Protein AF-A0A246FKP6-F1 (afdb_monomer_lite)

Secondary structure (DSSP, 8-state):
-----------------PPEEEEEEEEETTEEEEEEEEEEEPPBTTB-SEEEEEEEEEEEEETTEEEEEEEEEEEEEETTEEEEEEEEEEETTEEEEEEEEE-SSSEEEEEEETTEEEEEEE-S----BTGGGGTS--TT-SEEEETTTTEEEEEEE-STTEEEEEETTEEEEEEEETTEEEEEEE--SS--EEEEE-

pLDDT: mean 91.09, std 12.57, range [40.97, 98.88]

Organism: NCBI:txid2006685

InterPro domains:
  IPR045767 Protein of unknown function DUF6134 [PF19630] (24-197)

Radius of gyration: 20.34 Å; chains: 1; bounding box: 37×59×80 Å

Sequence (198 aa):
MKHLLLLLLLPIFSQAQTPETRRYAIEVAGLRVGTMTATRQLPTPANPETISTLTSDVQVDILFYHLVIYYKVTNYMRGGQLRLSTVDARTNQGNFSSRTEWKNDHYDIVANQYKYKYKATETKPIRYTVTDMFFGEPTGQNRAFAEYFGDFFVVKPGKPNRYQAIRDGREDEYQYQNGQLVTLIKKNPLKNFIIRLL

Foldseek 3Di:
DDDDDDDPPDPPPPDPDDWDKFKWFKDWPRDGFWIKMWTWDDADPVGQWIKIKIWIFGFDDDPPDTWTWTKMWIFTHHPLFTAKIKIWIQIPQGIWIWIWHDPPQWIFTWGGDDVDTDTDIGRDTQRAAPSVLQVFPCVPPQWHQDRNRSGIFGWDDDPVQWIWTDDPRWIKIFHDDPGHTAWIWTDDPVTIIIIGTD

Structure (mmCIF, N/CA/C/O backbone):
data_AF-A0A246FKP6-F1
#
_entry.id   AF-A0A246FKP6-F1
#
loop_
_atom_site.group_PDB
_atom_site.id
_atom_site.type_symbol
_atom_site.label_atom_id
_atom_site.label_alt_id
_atom_site.label_comp_id
_atom_site.label_asym_id
_atom_site.label_entity_id
_atom_site.label_seq_id
_atom_site.pdbx_PDB_ins_code
_atom_site.Cartn_x
_atom_site.Cartn_y
_atom_site.Cartn_z
_atom_site.occupancy
_atom_site.B_iso_or_equiv
_atom_site.auth_seq_id
_atom_site.auth_comp_id
_atom_site.auth_asym_id
_atom_site.auth_atom_id
_atom_site.pdbx_PDB_model_num
ATOM 1 N N . MET A 1 1 ? 8.463 42.357 -50.101 1.00 40.97 1 MET A N 1
ATOM 2 C CA . MET A 1 1 ? 7.683 41.985 -48.900 1.00 40.97 1 MET A CA 1
ATOM 3 C C . MET A 1 1 ? 8.368 40.797 -48.234 1.00 40.97 1 MET A C 1
ATOM 5 O O . MET A 1 1 ? 8.259 39.689 -48.735 1.00 40.97 1 MET A O 1
ATOM 9 N N . LYS A 1 2 ? 9.172 41.034 -47.191 1.00 41.59 2 LYS A N 1
ATOM 10 C CA . LYS A 1 2 ? 9.798 39.976 -46.381 1.00 41.59 2 LYS A CA 1
ATOM 11 C C . LYS A 1 2 ? 9.030 39.913 -45.062 1.00 41.59 2 LYS A C 1
ATOM 13 O O . LYS A 1 2 ? 9.139 40.833 -44.260 1.00 41.59 2 LYS A O 1
ATOM 18 N N . HIS A 1 3 ? 8.221 38.875 -44.875 1.00 47.00 3 HIS A N 1
ATOM 19 C CA . HIS A 1 3 ? 7.563 38.616 -43.598 1.00 47.00 3 HIS A CA 1
ATOM 20 C C . HIS A 1 3 ? 8.588 37.981 -42.652 1.00 47.00 3 HIS A C 1
ATOM 22 O O . HIS A 1 3 ? 9.014 36.847 -42.855 1.00 47.00 3 HIS A O 1
ATOM 28 N N . LEU A 1 4 ? 9.030 38.751 -41.657 1.00 55.56 4 LEU A N 1
ATOM 29 C CA . LEU A 1 4 ? 9.849 38.275 -40.548 1.00 55.56 4 LEU A CA 1
ATOM 30 C C . LEU A 1 4 ? 8.920 37.560 -39.557 1.00 55.56 4 LEU A C 1
ATOM 32 O O . LEU A 1 4 ? 8.154 38.207 -38.846 1.00 55.56 4 LEU A O 1
ATOM 36 N N . LEU A 1 5 ? 8.944 36.227 -39.556 1.00 54.75 5 LEU A N 1
ATOM 37 C CA . LEU A 1 5 ? 8.188 35.407 -38.612 1.00 54.75 5 LEU A CA 1
ATOM 38 C C . LEU A 1 5 ? 8.957 35.356 -37.282 1.00 54.75 5 LEU A C 1
ATOM 40 O O . LEU A 1 5 ? 9.957 34.650 -37.157 1.00 54.75 5 LEU A O 1
ATOM 44 N N . LEU A 1 6 ? 8.520 36.144 -36.301 1.00 54.03 6 LEU A N 1
ATOM 45 C CA . LEU A 1 6 ? 9.076 36.147 -34.950 1.00 54.03 6 LEU A CA 1
ATOM 46 C C . LEU A 1 6 ? 8.508 34.943 -34.174 1.00 54.03 6 LEU A C 1
ATOM 48 O O . LEU A 1 6 ? 7.371 34.982 -33.706 1.00 54.03 6 LEU A O 1
ATOM 52 N N . LEU A 1 7 ? 9.281 33.859 -34.055 1.00 58.28 7 LEU A N 1
ATOM 53 C CA . LEU A 1 7 ? 8.956 32.744 -33.159 1.00 58.28 7 LEU A CA 1
ATOM 54 C C . LEU A 1 7 ? 9.178 33.180 -31.702 1.00 58.28 7 LEU A C 1
ATOM 56 O O . LEU A 1 7 ? 10.306 33.229 -31.214 1.00 58.28 7 LEU A O 1
ATOM 60 N N . LEU A 1 8 ? 8.086 33.489 -31.005 1.00 54.78 8 LEU A N 1
ATOM 61 C CA . LEU A 1 8 ? 8.058 33.642 -29.552 1.00 54.78 8 LEU A CA 1
ATOM 62 C C . LEU A 1 8 ? 8.267 32.269 -28.892 1.00 54.78 8 LEU A C 1
ATOM 64 O O . LEU A 1 8 ? 7.344 31.462 -28.797 1.00 54.78 8 LEU A O 1
ATOM 68 N N . LEU A 1 9 ? 9.492 32.008 -28.430 1.00 53.34 9 LEU A N 1
ATOM 69 C CA . LEU A 1 9 ? 9.794 30.925 -27.492 1.00 53.34 9 LEU A CA 1
ATOM 70 C C . LEU A 1 9 ? 9.173 31.264 -26.130 1.00 53.34 9 LEU A C 1
ATOM 72 O O . LEU A 1 9 ? 9.777 31.958 -25.314 1.00 53.34 9 LEU A O 1
ATOM 76 N N . LEU A 1 10 ? 7.953 30.785 -25.887 1.00 54.34 10 LEU A N 1
ATOM 77 C CA . LEU A 1 10 ? 7.371 30.781 -24.547 1.00 54.34 10 LEU A CA 1
ATOM 78 C C . LEU A 1 10 ? 8.142 29.770 -23.681 1.00 54.34 10 LEU A C 1
ATOM 80 O O . LEU A 1 10 ? 8.216 28.595 -24.053 1.00 54.34 10 LEU A O 1
ATOM 84 N N . PRO A 1 11 ? 8.714 30.178 -22.535 1.00 57.56 11 PRO A N 1
ATOM 85 C CA . PRO A 1 11 ? 9.315 29.235 -21.608 1.00 57.56 11 PRO A CA 1
ATOM 86 C C . PRO A 1 11 ? 8.214 28.330 -21.050 1.00 57.56 11 PRO A C 1
ATOM 88 O O . PRO A 1 11 ? 7.313 28.778 -20.340 1.00 57.56 11 PRO A O 1
ATOM 91 N N . ILE A 1 12 ? 8.282 27.040 -21.383 1.00 62.00 12 ILE A N 1
ATOM 92 C CA . ILE A 1 12 ? 7.464 26.008 -20.750 1.00 62.00 12 ILE A CA 1
ATOM 93 C C . ILE A 1 12 ? 7.990 25.867 -19.322 1.00 62.00 12 ILE A C 1
ATOM 95 O O . ILE A 1 12 ? 8.938 25.127 -19.058 1.00 62.00 12 ILE A O 1
ATOM 99 N N . PHE A 1 13 ? 7.402 26.619 -18.394 1.00 52.47 13 PHE A N 1
ATOM 100 C CA . PHE A 1 13 ? 7.612 26.401 -16.972 1.00 52.47 13 PHE A CA 1
ATOM 101 C C . PHE A 1 13 ? 7.089 25.003 -16.636 1.00 52.47 13 PHE A C 1
ATOM 103 O O . PHE A 1 13 ? 5.884 24.785 -16.528 1.00 52.47 13 PHE A O 1
ATOM 110 N N . SER A 1 14 ? 8.001 24.039 -16.495 1.00 56.28 14 SER A N 1
ATOM 111 C CA . SER A 1 14 ? 7.678 22.751 -15.888 1.00 56.28 14 SER A CA 1
ATOM 112 C C . SER A 1 14 ? 7.283 23.016 -14.439 1.00 56.28 14 SER A C 1
ATOM 114 O O . SER A 1 14 ? 8.143 23.244 -13.590 1.00 56.28 14 SER A O 1
ATOM 116 N N . GLN A 1 15 ? 5.979 23.038 -14.157 1.00 59.53 15 GLN A N 1
ATOM 117 C CA . GLN A 1 15 ? 5.492 23.025 -12.784 1.00 59.53 15 GLN A CA 1
ATOM 118 C C . GLN A 1 15 ? 6.029 21.759 -12.120 1.00 59.53 15 GLN A C 1
ATOM 120 O O . GLN A 1 15 ? 5.766 20.646 -12.577 1.00 59.53 15 GLN A O 1
ATOM 125 N N . ALA A 1 16 ? 6.821 21.931 -11.062 1.00 63.34 16 ALA A N 1
ATOM 126 C CA . ALA A 1 16 ? 7.267 20.818 -10.244 1.00 63.34 16 ALA A CA 1
ATOM 127 C C . ALA A 1 16 ? 6.023 20.123 -9.680 1.00 63.34 16 ALA A C 1
ATOM 129 O O . ALA A 1 16 ? 5.294 20.695 -8.866 1.00 63.34 16 ALA A O 1
ATOM 130 N N . GLN A 1 17 ? 5.749 18.908 -10.152 1.00 72.88 17 GLN A N 1
ATOM 131 C CA . GLN A 1 17 ? 4.593 18.156 -9.700 1.00 72.88 17 GLN A CA 1
ATOM 132 C C . GLN A 1 17 ? 4.785 17.796 -8.226 1.00 72.88 17 GLN A C 1
ATOM 134 O O . GLN A 1 17 ? 5.664 17.003 -7.884 1.00 72.88 17 GLN A O 1
ATOM 139 N N . THR A 1 18 ? 3.967 18.394 -7.359 1.00 83.44 18 THR A N 1
ATOM 140 C CA . THR A 1 18 ? 3.960 18.082 -5.928 1.00 83.44 18 THR A CA 1
ATOM 141 C C . THR A 1 18 ? 3.489 16.635 -5.722 1.00 83.44 18 THR A C 1
ATOM 143 O O . THR A 1 18 ? 2.512 16.233 -6.361 1.00 83.44 18 THR A O 1
ATOM 146 N N . PRO A 1 19 ? 4.147 15.848 -4.849 1.00 92.25 19 PRO A N 1
ATOM 147 C CA . PRO A 1 19 ? 3.700 14.495 -4.545 1.00 92.25 19 PRO A CA 1
ATOM 148 C C . PRO A 1 19 ? 2.266 14.491 -4.005 1.00 92.25 19 PRO A C 1
ATOM 150 O O . PRO A 1 19 ? 1.927 15.266 -3.107 1.00 92.25 19 PRO A O 1
ATOM 153 N N . GLU A 1 20 ? 1.432 13.571 -4.490 1.00 96.06 20 GLU A N 1
ATOM 154 C CA . GLU A 1 20 ? 0.134 13.311 -3.870 1.00 96.06 20 GLU A CA 1
ATOM 155 C C . GLU A 1 20 ? 0.378 12.746 -2.469 1.00 96.06 20 GLU A C 1
ATOM 157 O O . GLU A 1 20 ? 1.121 11.779 -2.315 1.00 96.06 20 GLU A O 1
ATOM 162 N N . THR A 1 21 ? -0.229 13.341 -1.443 1.00 97.62 21 THR A N 1
ATOM 163 C CA . THR A 1 21 ? -0.059 12.918 -0.049 1.00 97.62 21 THR A CA 1
ATOM 164 C C . THR A 1 21 ? -1.418 12.687 0.594 1.00 97.62 21 THR A C 1
ATOM 166 O O . THR A 1 21 ? -2.288 13.551 0.535 1.00 97.62 21 THR A O 1
ATOM 169 N N . ARG A 1 22 ? -1.589 11.537 1.248 1.00 97.75 22 ARG A N 1
ATOM 170 C CA . ARG A 1 22 ? -2.780 11.181 2.026 1.00 97.75 22 ARG A CA 1
ATOM 171 C C . ARG A 1 22 ? -2.357 10.815 3.441 1.00 97.75 22 ARG A C 1
ATOM 173 O O . ARG A 1 22 ? -1.415 10.044 3.627 1.00 97.75 22 ARG A O 1
ATOM 180 N N . ARG A 1 23 ? -3.024 11.389 4.439 1.00 98.19 23 ARG A N 1
ATOM 181 C CA . ARG A 1 23 ? -2.712 11.179 5.857 1.00 98.19 23 ARG A CA 1
ATOM 182 C C . ARG A 1 23 ? -3.884 10.513 6.550 1.00 98.19 23 ARG A C 1
ATOM 184 O O . ARG A 1 23 ? -5.032 10.819 6.258 1.00 98.19 23 ARG A O 1
ATOM 191 N N . TYR A 1 24 ? -3.568 9.619 7.471 1.00 98.19 24 TYR A N 1
ATOM 192 C CA . TYR A 1 24 ? -4.540 8.802 8.169 1.00 98.19 24 TYR A CA 1
ATOM 193 C C . TYR A 1 24 ? -4.212 8.739 9.662 1.00 98.19 24 TYR A C 1
ATOM 195 O O . TYR A 1 24 ? -3.042 8.668 10.050 1.00 98.19 24 TYR A O 1
ATOM 203 N N . ALA A 1 25 ? -5.241 8.726 10.502 1.00 97.56 25 ALA A N 1
ATOM 204 C CA . ALA A 1 25 ? -5.153 8.281 11.881 1.00 97.56 25 ALA A CA 1
ATOM 205 C C . ALA A 1 25 ? -5.140 6.753 11.909 1.00 97.56 25 ALA A C 1
ATOM 207 O O . ALA A 1 25 ? -5.849 6.113 11.136 1.00 97.56 25 ALA A O 1
ATOM 208 N N . ILE A 1 26 ? -4.364 6.177 12.821 1.00 95.50 26 ILE A N 1
ATOM 209 C CA . ILE A 1 26 ? -4.468 4.762 13.179 1.00 95.50 26 ILE A CA 1
ATOM 210 C C . ILE A 1 26 ? -5.175 4.708 14.528 1.00 95.50 26 ILE A C 1
ATOM 212 O O . ILE A 1 26 ? -4.728 5.353 15.475 1.00 95.50 26 ILE A O 1
ATOM 216 N N . GLU A 1 27 ? -6.263 3.956 14.614 1.00 94.25 27 GLU A N 1
ATOM 217 C CA . GLU A 1 27 ? -7.119 3.839 15.787 1.00 94.25 27 GLU A CA 1
ATOM 218 C C . GLU A 1 27 ? -7.230 2.380 16.240 1.00 94.25 27 GLU A C 1
ATOM 220 O O . GLU A 1 27 ? -7.370 1.463 15.425 1.00 94.25 27 GLU A O 1
ATOM 225 N N . VAL A 1 28 ? -7.225 2.167 17.554 1.00 90.12 28 VAL A N 1
ATOM 226 C CA . VAL A 1 28 ? -7.515 0.878 18.194 1.00 90.12 28 VAL A CA 1
ATOM 227 C C . VAL A 1 28 ? -8.535 1.129 19.291 1.00 90.12 28 VAL A C 1
ATOM 229 O O . VAL A 1 28 ? -8.354 2.010 20.125 1.00 90.12 28 VAL A O 1
ATOM 232 N N . ALA A 1 29 ? -9.636 0.372 19.276 1.00 87.44 29 ALA A N 1
ATOM 233 C CA . ALA A 1 29 ? -10.742 0.544 20.226 1.00 87.44 29 ALA A CA 1
ATOM 234 C C . ALA A 1 29 ? -11.274 1.997 20.319 1.00 87.44 29 ALA A C 1
ATOM 236 O O . ALA A 1 29 ? -11.716 2.430 21.377 1.00 87.44 29 ALA A O 1
ATOM 237 N N . GLY A 1 30 ? -11.232 2.743 19.208 1.00 87.88 30 GLY A N 1
ATOM 238 C CA . GLY A 1 30 ? -11.692 4.136 19.125 1.00 87.88 30 GLY A CA 1
ATOM 239 C C . GLY A 1 30 ? -10.677 5.185 19.589 1.00 87.88 30 GLY A C 1
ATOM 240 O O . GLY A 1 30 ? -10.945 6.375 19.462 1.00 87.88 30 GLY A O 1
ATOM 241 N N . LEU A 1 31 ? -9.510 4.774 20.089 1.00 89.88 31 LEU A N 1
ATOM 242 C CA . LEU A 1 31 ? -8.433 5.682 20.475 1.00 89.88 31 LEU A CA 1
ATOM 243 C C . LEU A 1 31 ? -7.416 5.791 19.345 1.00 89.88 31 LEU A C 1
ATOM 245 O O . LEU A 1 31 ? -6.989 4.773 18.802 1.00 89.88 31 LEU A O 1
ATOM 249 N N . ARG A 1 32 ? -6.990 7.012 19.014 1.00 92.75 32 ARG A N 1
ATOM 250 C CA . ARG A 1 32 ? -5.889 7.231 18.072 1.00 92.75 32 ARG A CA 1
ATOM 251 C C . ARG A 1 32 ? -4.571 6.804 18.715 1.00 92.75 32 ARG A C 1
ATOM 253 O O . ARG A 1 32 ? -4.180 7.338 19.745 1.00 92.75 32 ARG A O 1
ATOM 260 N N . VAL A 1 33 ? -3.882 5.876 18.065 1.00 92.38 33 VAL A N 1
ATOM 261 C CA . VAL A 1 33 ? -2.620 5.275 18.520 1.00 92.38 33 VAL A CA 1
ATOM 262 C C . VAL A 1 33 ? -1.422 5.670 17.658 1.00 92.38 33 VAL A C 1
ATOM 264 O O . VAL A 1 33 ? -0.282 5.387 18.006 1.00 92.38 33 VAL A O 1
ATOM 267 N N . GLY A 1 34 ? -1.667 6.305 16.512 1.00 94.06 34 GLY A N 1
ATOM 268 C CA . GLY A 1 34 ? -0.606 6.686 15.593 1.00 94.06 34 GLY A CA 1
ATOM 269 C C . GLY A 1 34 ? -1.118 7.348 14.326 1.00 94.06 34 GLY A C 1
ATOM 270 O O . GLY A 1 34 ? -2.271 7.793 14.241 1.00 94.06 34 GLY A O 1
ATOM 271 N N . THR A 1 35 ? -0.241 7.412 13.330 1.00 96.38 35 THR A N 1
ATOM 272 C CA . THR A 1 35 ? -0.561 7.934 12.001 1.00 96.38 35 THR A CA 1
ATOM 273 C C . THR A 1 35 ? 0.030 7.081 10.900 1.00 96.38 35 THR A C 1
ATOM 275 O O . THR A 1 35 ? 1.021 6.381 11.092 1.00 96.38 35 THR A O 1
ATOM 278 N N . MET A 1 36 ? -0.579 7.179 9.727 1.00 97.69 36 MET A N 1
ATOM 279 C CA . MET A 1 36 ? -0.061 6.623 8.490 1.00 97.69 36 MET A CA 1
ATOM 280 C C . MET A 1 36 ? -0.078 7.711 7.419 1.00 97.69 36 MET A C 1
ATOM 282 O O . MET A 1 36 ? -1.043 8.460 7.294 1.00 97.69 36 MET A O 1
ATOM 286 N N . THR A 1 37 ? 0.997 7.815 6.649 1.00 98.31 37 THR A N 1
ATOM 287 C CA . THR A 1 37 ? 1.119 8.724 5.511 1.00 98.31 37 THR A CA 1
ATOM 288 C C . THR A 1 37 ? 1.425 7.911 4.266 1.00 98.31 37 THR A C 1
ATOM 290 O O . THR A 1 37 ? 2.413 7.178 4.229 1.00 98.31 37 THR A O 1
ATOM 293 N N . ALA A 1 38 ? 0.582 8.061 3.251 1.00 98.38 38 ALA A N 1
ATOM 294 C CA . ALA A 1 38 ? 0.822 7.552 1.914 1.00 98.38 38 ALA A CA 1
ATOM 295 C C . ALA A 1 38 ? 1.262 8.716 1.019 1.00 98.38 38 ALA A C 1
ATOM 297 O O . ALA A 1 38 ? 0.572 9.736 0.962 1.00 98.38 38 ALA A O 1
ATOM 298 N N . THR A 1 39 ? 2.386 8.582 0.318 1.00 98.38 39 THR A N 1
ATOM 299 C CA . THR A 1 39 ? 2.800 9.538 -0.719 1.00 98.38 39 THR A CA 1
ATOM 300 C C . THR A 1 39 ? 2.959 8.854 -2.067 1.00 98.38 39 THR A C 1
ATOM 302 O O . THR A 1 39 ? 3.371 7.697 -2.123 1.00 98.38 39 THR A O 1
ATOM 305 N N . ARG A 1 40 ? 2.638 9.560 -3.152 1.00 97.94 40 ARG A N 1
ATOM 306 C CA . ARG A 1 40 ? 2.843 9.099 -4.523 1.00 97.94 40 ARG A CA 1
ATOM 307 C C . ARG A 1 40 ? 3.392 10.230 -5.375 1.00 97.94 40 ARG A C 1
ATOM 309 O O . ARG A 1 40 ? 2.733 11.244 -5.590 1.00 97.94 40 ARG A O 1
ATOM 316 N N . GLN A 1 41 ? 4.596 10.026 -5.883 1.00 97.00 41 GLN A N 1
ATOM 317 C CA . GLN A 1 41 ? 5.221 10.878 -6.879 1.00 97.00 41 GLN A CA 1
ATOM 318 C C . GLN A 1 41 ? 5.049 10.226 -8.248 1.00 97.00 41 GLN A C 1
ATOM 320 O O . GLN A 1 41 ? 5.480 9.090 -8.437 1.00 97.00 41 GLN A O 1
ATOM 325 N N . LEU A 1 42 ? 4.420 10.928 -9.191 1.00 95.31 42 LEU A N 1
ATOM 326 C CA . LEU A 1 42 ? 4.307 10.448 -10.571 1.00 95.31 42 LEU A CA 1
ATOM 327 C C . LEU A 1 42 ? 5.617 10.677 -11.348 1.00 95.31 42 LEU A C 1
ATOM 329 O O . LEU A 1 42 ? 6.444 11.491 -10.918 1.00 95.31 42 LEU A O 1
ATOM 333 N N . PRO A 1 43 ? 5.801 9.987 -12.491 1.00 93.44 43 PRO A N 1
ATOM 334 C CA . PRO A 1 43 ? 6.990 10.128 -13.312 1.00 93.44 43 PRO A CA 1
ATOM 335 C C . PRO A 1 43 ? 7.181 11.568 -13.787 1.00 93.44 43 PRO A C 1
ATOM 337 O O . PRO A 1 43 ? 6.228 12.278 -14.102 1.00 93.44 43 PRO A O 1
ATOM 340 N N . THR A 1 44 ? 8.437 11.974 -13.891 1.00 91.00 44 THR A N 1
ATOM 341 C CA . THR A 1 44 ? 8.873 13.267 -14.424 1.00 91.00 44 THR A CA 1
ATOM 342 C C . THR A 1 44 ? 9.891 13.035 -15.543 1.00 91.00 44 THR A C 1
ATOM 344 O O . THR A 1 44 ? 10.451 11.940 -15.637 1.00 91.00 44 THR A O 1
ATOM 347 N N . PRO A 1 45 ? 10.219 14.046 -16.368 1.00 88.81 45 PRO A N 1
ATOM 348 C CA . PRO A 1 45 ? 11.304 13.915 -17.342 1.00 88.81 45 PRO A CA 1
ATOM 349 C C . PRO A 1 45 ? 12.653 13.514 -16.716 1.00 88.81 45 PRO A C 1
ATOM 351 O O . PRO A 1 45 ? 13.449 12.844 -17.365 1.00 88.81 45 PRO A O 1
ATOM 354 N N . ALA A 1 46 ? 12.897 13.886 -15.452 1.00 88.31 46 ALA A N 1
ATOM 355 C CA . ALA A 1 46 ? 14.117 13.548 -14.716 1.00 88.31 46 ALA A CA 1
ATOM 356 C C . ALA A 1 46 ? 14.069 12.165 -14.035 1.00 88.31 46 ALA A C 1
ATOM 358 O O . ALA A 1 46 ? 15.116 11.590 -13.74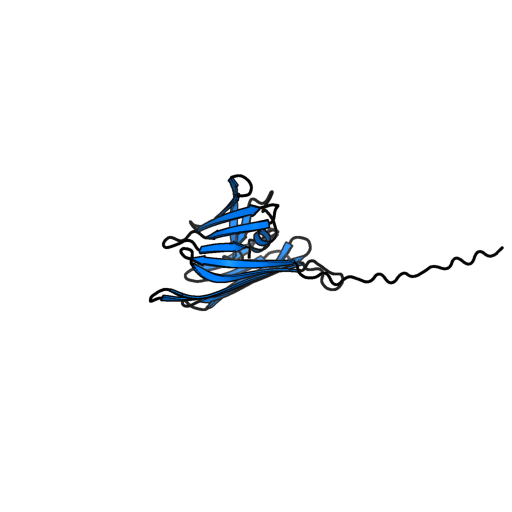8 1.00 88.31 46 ALA A O 1
ATOM 359 N N . ASN A 1 47 ? 12.876 11.629 -13.764 1.00 90.25 47 ASN A N 1
ATOM 360 C CA . ASN A 1 47 ? 12.695 10.323 -13.136 1.00 90.25 47 ASN A CA 1
ATOM 361 C C . ASN A 1 47 ? 11.490 9.588 -13.754 1.00 90.25 47 ASN A C 1
ATOM 363 O O . ASN A 1 47 ? 10.352 9.972 -13.481 1.00 90.25 47 ASN A O 1
ATOM 367 N N . PRO A 1 48 ? 11.707 8.516 -14.540 1.00 94.06 48 PRO A N 1
ATOM 368 C CA . PRO A 1 48 ? 10.636 7.805 -15.236 1.00 94.06 48 PRO A CA 1
ATOM 369 C C . PRO A 1 48 ? 9.812 6.870 -14.332 1.00 94.06 48 PRO A C 1
ATOM 371 O O . PRO A 1 48 ? 8.952 6.144 -14.838 1.00 94.06 48 PRO A O 1
ATOM 374 N N . GLU A 1 49 ? 10.086 6.825 -13.028 1.00 96.38 49 GLU A N 1
ATOM 375 C CA . GLU A 1 49 ? 9.401 5.952 -12.078 1.00 96.38 49 GLU A CA 1
ATOM 376 C C . GLU A 1 49 ? 8.300 6.691 -11.311 1.00 96.38 49 GLU A C 1
ATOM 378 O O . GLU A 1 49 ? 8.471 7.829 -10.876 1.00 96.38 49 GLU A O 1
ATOM 383 N N . THR A 1 50 ? 7.176 6.008 -11.088 1.00 97.62 50 THR A N 1
ATOM 384 C CA . THR A 1 50 ? 6.239 6.374 -10.028 1.00 97.62 50 THR A CA 1
ATOM 385 C C . THR A 1 50 ? 6.794 5.829 -8.720 1.00 97.62 50 THR A C 1
ATOM 387 O O . THR A 1 50 ? 6.953 4.613 -8.580 1.00 97.62 50 THR A O 1
ATOM 390 N N . ILE A 1 51 ? 7.049 6.704 -7.752 1.00 98.12 51 ILE A N 1
ATOM 391 C CA . ILE A 1 51 ? 7.512 6.313 -6.419 1.00 98.12 51 ILE A CA 1
ATOM 392 C C . ILE A 1 51 ? 6.351 6.467 -5.451 1.00 98.12 51 ILE A C 1
ATOM 394 O O . ILE A 1 51 ? 5.832 7.570 -5.286 1.00 98.12 51 ILE A O 1
ATOM 398 N N . SER A 1 52 ? 5.958 5.377 -4.797 1.00 98.38 52 SER A N 1
ATOM 399 C CA . SER A 1 52 ? 4.937 5.421 -3.750 1.00 98.38 52 SER A CA 1
ATOM 400 C C . SER A 1 52 ? 5.511 4.961 -2.422 1.00 98.38 52 SER A C 1
ATOM 402 O O . SER A 1 52 ? 6.251 3.979 -2.371 1.00 98.38 52 SER A O 1
ATOM 404 N N . THR A 1 53 ? 5.171 5.657 -1.341 1.00 98.44 53 THR A N 1
ATOM 405 C CA . THR A 1 53 ? 5.549 5.249 0.012 1.00 98.44 53 THR A CA 1
ATOM 406 C C . THR A 1 53 ? 4.337 5.149 0.906 1.00 98.44 53 THR A C 1
ATOM 408 O O . THR A 1 53 ? 3.404 5.939 0.788 1.00 98.44 53 THR A O 1
ATOM 411 N N . LEU A 1 54 ? 4.383 4.191 1.824 1.00 98.19 54 LEU A N 1
ATOM 412 C CA . LEU A 1 54 ? 3.428 4.068 2.912 1.00 98.19 54 LEU A CA 1
ATOM 413 C C . LEU A 1 54 ? 4.212 4.000 4.214 1.00 98.19 54 LEU A C 1
ATOM 415 O O . LEU A 1 54 ? 4.899 3.014 4.459 1.00 98.19 54 LEU A O 1
ATOM 419 N N . THR A 1 55 ? 4.142 5.048 5.027 1.00 97.88 55 THR A N 1
ATOM 420 C CA . THR A 1 55 ? 4.866 5.133 6.301 1.00 97.88 55 THR A CA 1
ATOM 421 C C . THR A 1 55 ? 3.876 5.230 7.446 1.00 97.88 55 THR A C 1
ATOM 423 O O . THR A 1 55 ? 2.999 6.085 7.425 1.00 97.88 55 THR A O 1
ATOM 426 N N . SER A 1 56 ? 4.011 4.364 8.441 1.00 94.00 56 SER A N 1
ATOM 427 C CA . SER A 1 56 ? 3.212 4.360 9.662 1.00 94.00 56 SER A CA 1
ATOM 428 C C . SER A 1 56 ? 4.106 4.514 10.871 1.00 94.00 56 SER A C 1
ATOM 430 O O . SER A 1 56 ? 5.172 3.901 10.938 1.00 94.00 56 SER A O 1
ATOM 432 N N . ASP A 1 57 ? 3.617 5.296 11.817 1.00 90.44 57 ASP A N 1
ATOM 433 C CA . ASP A 1 57 ? 4.243 5.522 13.105 1.00 90.44 57 ASP A CA 1
ATOM 434 C C . ASP A 1 57 ? 3.169 5.360 14.182 1.00 90.44 57 ASP A C 1
ATOM 436 O O . ASP A 1 57 ? 2.192 6.120 14.237 1.00 90.44 57 ASP A O 1
ATOM 440 N N . VAL A 1 58 ? 3.299 4.288 14.958 1.00 87.56 58 VAL A N 1
ATOM 441 C CA . VAL A 1 58 ? 2.472 3.978 16.121 1.00 87.56 58 VAL A CA 1
ATOM 442 C C . VAL A 1 58 ? 3.409 3.902 17.309 1.00 87.56 58 VAL A C 1
ATOM 444 O O . VAL A 1 58 ? 4.276 3.029 17.351 1.00 87.56 58 VAL A O 1
ATOM 447 N N . GLN A 1 59 ? 3.194 4.788 18.270 1.00 84.00 59 GLN A N 1
ATOM 448 C CA . GLN A 1 59 ? 3.870 4.781 19.556 1.00 84.00 59 GLN A CA 1
ATOM 449 C C . GLN A 1 59 ? 2.858 5.233 20.605 1.00 84.00 59 GLN A C 1
ATOM 451 O O . GLN A 1 59 ? 2.530 6.415 20.698 1.00 84.00 59 GLN A O 1
ATOM 456 N N . VAL A 1 60 ? 2.313 4.280 21.358 1.00 79.94 60 VAL A N 1
ATOM 457 C CA . VAL A 1 60 ? 1.286 4.565 22.365 1.00 79.94 60 VAL A CA 1
ATOM 458 C C . VAL A 1 60 ? 1.399 3.625 23.558 1.00 79.94 60 VAL A C 1
ATOM 460 O O . VAL A 1 60 ? 1.767 2.457 23.416 1.00 79.94 60 VAL A O 1
ATOM 463 N N . ASP A 1 61 ? 1.012 4.133 24.722 1.00 75.81 61 ASP A N 1
ATOM 464 C CA . ASP A 1 61 ? 0.765 3.349 25.926 1.00 75.81 61 ASP A CA 1
ATOM 465 C C . ASP A 1 61 ? -0.739 3.093 26.073 1.00 75.81 61 ASP A C 1
ATOM 467 O O . ASP A 1 61 ? -1.541 4.024 26.153 1.00 75.81 61 ASP A O 1
ATOM 471 N N . ILE A 1 62 ? -1.140 1.820 26.091 1.00 69.75 62 ILE A N 1
ATOM 472 C CA . ILE A 1 62 ? -2.529 1.389 26.285 1.00 69.75 62 ILE A CA 1
ATOM 473 C C . ILE A 1 62 ? -2.592 0.558 27.567 1.00 69.75 62 ILE A C 1
ATOM 475 O O . ILE A 1 62 ? -2.213 -0.616 27.583 1.00 69.75 62 ILE A O 1
ATOM 479 N N . LEU A 1 63 ? -3.096 1.165 28.646 1.00 72.75 63 LEU A N 1
ATOM 480 C CA . LEU A 1 63 ? -3.079 0.601 30.002 1.00 72.75 63 LEU A CA 1
ATOM 481 C C . LEU A 1 63 ? -1.670 0.121 30.412 1.00 72.75 63 LEU A C 1
ATOM 483 O O . LEU A 1 63 ? -0.816 0.942 30.720 1.00 72.75 63 LEU A O 1
ATOM 487 N N . PHE A 1 64 ? -1.437 -1.197 30.409 1.00 70.94 64 PHE A N 1
ATOM 488 C CA . PHE A 1 64 ? -0.185 -1.855 30.811 1.00 70.94 64 PHE A CA 1
ATOM 489 C C . PHE A 1 64 ? 0.676 -2.312 29.619 1.00 70.94 64 PHE A C 1
ATOM 491 O O . PHE A 1 64 ? 1.663 -3.021 29.810 1.00 70.94 64 PHE A O 1
ATOM 498 N N . TYR A 1 65 ? 0.298 -1.952 28.389 1.00 66.69 65 TYR A N 1
ATOM 499 C CA . TYR A 1 65 ? 0.988 -2.364 27.169 1.00 66.69 65 TYR A CA 1
ATOM 500 C C . TYR A 1 65 ? 1.522 -1.158 26.402 1.00 66.69 65 TYR A C 1
ATOM 502 O O . TYR A 1 65 ? 0.759 -0.296 25.971 1.00 66.69 65 TYR A O 1
ATOM 510 N N . HIS A 1 66 ? 2.829 -1.156 26.162 1.00 78.31 66 HIS A N 1
ATOM 511 C CA . HIS A 1 66 ? 3.467 -0.258 25.209 1.00 78.31 66 HIS A CA 1
ATOM 512 C C . HIS A 1 66 ? 3.356 -0.862 23.805 1.00 78.31 66 HIS A C 1
ATOM 514 O O . HIS A 1 66 ? 3.651 -2.048 23.626 1.00 78.31 66 HIS A O 1
ATOM 520 N N . LEU A 1 67 ? 2.951 -0.080 22.806 1.00 79.25 67 LEU A N 1
ATOM 521 C CA . LEU A 1 67 ? 2.873 -0.501 21.407 1.00 79.25 67 LEU A CA 1
ATOM 522 C C . LEU A 1 67 ? 3.744 0.410 20.543 1.00 79.25 67 LEU A C 1
ATOM 524 O O . LEU A 1 67 ? 3.384 1.564 20.321 1.00 79.25 67 LEU A O 1
ATOM 528 N N . VAL A 1 68 ? 4.840 -0.139 20.008 1.00 79.44 68 VAL A N 1
ATOM 529 C CA . VAL A 1 68 ? 5.642 0.503 18.957 1.00 79.44 68 VAL A CA 1
ATOM 530 C C . VAL A 1 68 ? 5.527 -0.303 17.679 1.00 79.44 68 VAL A C 1
ATOM 532 O O . VAL A 1 68 ? 5.839 -1.499 17.657 1.00 79.44 68 VAL A O 1
ATOM 535 N N . ILE A 1 69 ? 5.075 0.357 16.618 1.00 87.38 69 ILE A N 1
ATOM 536 C CA . ILE A 1 69 ? 5.087 -0.166 15.256 1.00 87.38 69 ILE A CA 1
ATOM 537 C C . ILE A 1 69 ? 5.487 0.977 14.328 1.00 87.38 69 ILE A C 1
ATOM 539 O O . ILE A 1 69 ? 4.670 1.820 13.962 1.00 87.38 69 ILE A O 1
ATOM 543 N N . TYR A 1 70 ? 6.746 0.960 13.907 1.00 93.25 70 TYR A N 1
ATOM 544 C CA . TYR A 1 70 ? 7.178 1.660 12.708 1.00 93.25 70 TYR A CA 1
ATOM 545 C C . TYR A 1 70 ? 7.027 0.722 11.515 1.00 93.25 70 TYR A C 1
ATOM 547 O O . TYR A 1 70 ? 7.438 -0.439 11.578 1.00 93.25 70 TYR A O 1
ATOM 555 N N . TYR A 1 71 ? 6.459 1.217 10.423 1.00 94.75 71 TYR A N 1
ATOM 556 C CA . TYR A 1 71 ? 6.293 0.454 9.191 1.00 94.75 71 TYR A CA 1
ATOM 557 C C . TYR A 1 71 ? 6.486 1.365 7.988 1.00 94.75 71 TYR A C 1
ATOM 559 O O . TYR A 1 71 ? 5.806 2.382 7.881 1.00 94.75 71 TYR A O 1
ATOM 567 N N . LYS A 1 72 ? 7.375 1.008 7.064 1.00 98.25 72 LYS A N 1
ATOM 568 C CA . LYS A 1 72 ? 7.605 1.759 5.832 1.00 98.25 72 LYS A CA 1
ATOM 569 C C . LYS A 1 72 ? 7.660 0.832 4.632 1.00 98.25 72 LYS A C 1
ATOM 571 O O . LYS A 1 72 ? 8.500 -0.059 4.591 1.00 98.25 72 LYS A O 1
ATOM 576 N N . VAL A 1 73 ? 6.828 1.111 3.635 1.00 98.62 73 VAL A N 1
ATOM 577 C CA . VAL A 1 73 ? 6.897 0.535 2.286 1.00 98.62 73 VAL A CA 1
ATOM 578 C C . VAL A 1 73 ? 7.414 1.589 1.324 1.00 98.62 73 VAL A C 1
ATOM 580 O O . VAL A 1 73 ? 7.021 2.753 1.417 1.00 98.62 73 VAL A O 1
ATOM 583 N N . THR A 1 74 ? 8.274 1.188 0.393 1.00 98.81 74 THR A N 1
ATOM 584 C CA . THR A 1 74 ? 8.652 2.000 -0.770 1.00 98.81 74 THR A CA 1
ATOM 585 C C . THR A 1 74 ? 8.528 1.163 -2.031 1.00 98.81 74 THR A C 1
ATOM 587 O O . THR A 1 74 ? 9.185 0.131 -2.145 1.00 98.81 74 THR A O 1
ATOM 590 N N . ASN A 1 75 ? 7.721 1.635 -2.975 1.00 98.81 75 ASN A N 1
ATOM 591 C CA . ASN A 1 75 ? 7.496 1.016 -4.272 1.00 98.81 75 ASN A CA 1
ATOM 592 C C . ASN A 1 75 ? 8.028 1.917 -5.384 1.00 98.81 75 ASN A C 1
ATOM 594 O O . ASN A 1 75 ? 7.710 3.105 -5.428 1.00 98.81 75 ASN A O 1
ATOM 598 N N . TYR A 1 76 ? 8.771 1.320 -6.307 1.00 98.62 76 TYR A N 1
ATOM 599 C CA . TYR A 1 76 ? 9.250 1.935 -7.538 1.00 98.62 76 TYR A CA 1
ATOM 600 C C . TYR A 1 76 ? 8.560 1.242 -8.710 1.00 98.62 76 TYR A C 1
ATOM 602 O O . TYR A 1 76 ? 8.805 0.063 -8.974 1.00 98.62 76 TYR A O 1
ATOM 610 N N . MET A 1 77 ? 7.669 1.954 -9.395 1.00 98.25 77 MET A N 1
ATOM 611 C CA . MET A 1 77 ? 6.912 1.440 -10.537 1.00 98.25 77 MET A CA 1
ATOM 612 C C . MET A 1 77 ? 7.394 2.117 -11.817 1.00 98.25 77 MET A C 1
ATOM 614 O O . MET A 1 77 ? 7.469 3.339 -11.884 1.00 98.25 77 MET A O 1
ATOM 618 N N . ARG A 1 78 ? 7.641 1.352 -12.881 1.00 97.38 78 ARG A N 1
ATOM 619 C CA . ARG A 1 78 ? 8.017 1.894 -14.195 1.00 97.38 78 ARG A CA 1
ATOM 620 C C . ARG A 1 78 ? 7.213 1.220 -15.293 1.00 97.38 78 ARG A C 1
ATOM 622 O O . ARG A 1 78 ? 7.239 -0.003 -15.407 1.00 97.38 78 ARG A O 1
ATOM 629 N N . GLY A 1 79 ? 6.510 2.008 -16.108 1.00 94.75 79 GLY A N 1
ATOM 630 C CA . GLY A 1 79 ? 5.665 1.477 -17.186 1.00 94.75 79 GLY A CA 1
ATOM 631 C C . GLY A 1 79 ? 4.554 0.541 -16.684 1.00 94.75 79 GLY A C 1
ATOM 632 O O . GLY A 1 79 ? 4.247 -0.460 -17.327 1.00 94.75 79 GLY A O 1
ATOM 633 N N . GLY A 1 80 ? 4.000 0.816 -15.496 1.00 95.00 80 GLY A N 1
ATOM 634 C CA . GLY A 1 80 ? 2.960 -0.016 -14.878 1.00 95.00 80 GLY A CA 1
ATOM 635 C C . GLY A 1 80 ? 3.448 -1.375 -14.362 1.00 95.00 80 GLY A C 1
ATOM 636 O O . GLY A 1 80 ? 2.643 -2.296 -14.241 1.00 95.00 80 GLY A O 1
ATOM 637 N N . GLN A 1 81 ? 4.751 -1.525 -14.106 1.00 98.19 81 GLN A N 1
ATOM 638 C CA . GLN A 1 81 ? 5.362 -2.716 -13.516 1.00 98.19 81 GLN A CA 1
ATOM 639 C C . GLN A 1 81 ? 6.212 -2.325 -12.302 1.00 98.19 81 GLN A C 1
ATOM 641 O O . GLN A 1 81 ? 7.007 -1.387 -12.379 1.00 98.19 81 GLN A O 1
ATOM 646 N N . LEU A 1 82 ? 6.093 -3.081 -11.212 1.00 98.69 82 LEU A N 1
ATOM 647 C CA . LEU A 1 82 ? 6.954 -2.960 -10.040 1.00 98.69 82 LEU A CA 1
ATOM 648 C C . LEU A 1 82 ? 8.394 -3.307 -10.415 1.00 98.69 82 LEU A C 1
ATOM 650 O O . LEU A 1 82 ? 8.652 -4.363 -10.989 1.00 98.69 82 LEU A O 1
ATOM 654 N N . ARG A 1 83 ? 9.336 -2.425 -10.097 1.00 98.62 83 ARG A N 1
ATOM 655 C CA . ARG A 1 83 ? 10.777 -2.663 -10.241 1.00 98.62 83 ARG A CA 1
ATOM 656 C C . ARG A 1 83 ? 11.399 -3.059 -8.920 1.00 98.62 83 ARG A C 1
ATOM 658 O O . ARG A 1 83 ? 12.165 -4.017 -8.876 1.00 98.62 83 ARG A O 1
ATOM 665 N N . LEU A 1 84 ? 11.013 -2.364 -7.858 1.00 98.81 84 LEU A N 1
ATOM 666 C CA . LEU A 1 84 ? 11.478 -2.619 -6.509 1.00 98.81 84 LEU A CA 1
ATOM 667 C C . LEU A 1 84 ? 10.370 -2.287 -5.512 1.00 98.81 84 LEU A C 1
ATOM 669 O O . LEU A 1 84 ? 9.771 -1.219 -5.583 1.00 98.81 84 LEU A O 1
ATOM 673 N N . SER A 1 85 ? 10.149 -3.190 -4.567 1.00 98.81 85 SER A N 1
ATOM 674 C CA . SER A 1 85 ? 9.411 -2.948 -3.334 1.00 98.81 85 SER A CA 1
ATOM 675 C C . SER A 1 85 ? 10.319 -3.271 -2.159 1.00 98.81 85 SER A C 1
ATOM 677 O O . SER A 1 85 ? 10.913 -4.353 -2.117 1.00 98.81 85 SER A O 1
ATOM 679 N N . THR A 1 86 ? 10.411 -2.363 -1.195 1.00 98.81 86 THR A N 1
ATOM 680 C CA . THR A 1 86 ? 11.074 -2.606 0.089 1.00 98.81 86 THR A CA 1
ATOM 681 C C . THR A 1 86 ? 10.124 -2.332 1.235 1.00 98.81 86 THR A C 1
ATOM 683 O O . THR A 1 86 ? 9.336 -1.388 1.193 1.00 98.81 86 THR A O 1
ATOM 686 N N . VAL A 1 87 ? 10.223 -3.158 2.272 1.00 98.62 87 VAL A N 1
ATOM 687 C CA . VAL A 1 87 ? 9.503 -2.977 3.526 1.00 98.62 87 VAL A CA 1
ATOM 688 C C . VAL A 1 87 ? 10.485 -3.016 4.686 1.00 98.62 87 VAL A C 1
ATOM 690 O O . VAL A 1 87 ? 11.311 -3.925 4.753 1.00 98.62 87 VAL A O 1
ATOM 693 N N . ASP A 1 88 ? 10.376 -2.049 5.590 1.00 97.81 88 ASP A N 1
ATOM 694 C CA . ASP A 1 88 ? 11.052 -2.007 6.890 1.00 97.81 88 ASP A CA 1
ATOM 695 C C . ASP A 1 88 ? 9.978 -1.896 7.974 1.00 97.81 88 ASP A C 1
ATOM 697 O O . ASP A 1 88 ? 9.126 -1.007 7.921 1.00 97.81 88 ASP A O 1
ATOM 701 N N . ALA A 1 89 ? 9.985 -2.815 8.932 1.00 96.00 89 ALA A N 1
ATOM 702 C CA . ALA A 1 89 ? 9.071 -2.799 10.060 1.00 96.00 89 ALA A CA 1
ATOM 703 C C . ALA A 1 89 ? 9.847 -2.984 11.361 1.00 96.00 89 ALA A C 1
ATOM 705 O O . ALA A 1 89 ? 10.534 -3.988 11.543 1.00 96.00 89 ALA A O 1
ATOM 706 N N . ARG A 1 90 ? 9.702 -2.040 12.289 1.00 95.06 90 ARG A N 1
ATOM 707 C CA . ARG A 1 90 ? 10.351 -2.074 13.604 1.00 95.06 90 ARG A CA 1
ATOM 708 C C . ARG A 1 90 ? 9.268 -2.093 14.655 1.00 95.06 90 ARG A C 1
ATOM 710 O O . ARG A 1 90 ? 8.423 -1.202 14.703 1.00 95.06 90 ARG A O 1
ATOM 717 N N . THR A 1 91 ? 9.258 -3.148 15.450 1.00 91.00 91 THR A N 1
ATOM 718 C CA . THR A 1 91 ? 8.187 -3.411 16.407 1.00 91.00 91 THR A CA 1
ATOM 719 C C . THR A 1 91 ? 8.764 -3.863 17.736 1.00 91.00 91 THR A C 1
ATOM 721 O O . THR A 1 91 ? 9.916 -4.290 17.806 1.00 91.00 91 THR A O 1
ATOM 724 N N . ASN A 1 92 ? 7.924 -3.916 18.767 1.00 87.44 92 ASN A N 1
ATOM 725 C CA . ASN A 1 92 ? 8.291 -4.533 20.049 1.00 87.44 92 ASN A CA 1
ATOM 726 C C . ASN A 1 92 ? 8.685 -6.016 19.928 1.00 87.44 92 ASN A C 1
ATOM 728 O O . ASN A 1 92 ? 9.280 -6.573 20.843 1.00 87.44 92 ASN A O 1
ATOM 732 N N . GLN A 1 93 ? 8.345 -6.666 18.813 1.00 88.12 93 GLN A N 1
ATOM 733 C CA . GLN A 1 93 ? 8.655 -8.069 18.539 1.00 88.12 93 GLN A CA 1
ATOM 734 C C . GLN A 1 93 ? 9.916 -8.247 17.675 1.00 88.12 93 GLN A C 1
ATOM 736 O O . GLN A 1 93 ? 10.250 -9.373 17.308 1.00 88.12 93 GLN A O 1
ATOM 741 N N . GLY A 1 94 ? 10.603 -7.153 17.333 1.00 92.50 94 GLY A N 1
ATOM 742 C CA . GLY A 1 94 ? 11.818 -7.149 16.526 1.00 92.50 94 GLY A CA 1
ATOM 743 C C . GLY A 1 94 ? 11.700 -6.336 15.238 1.00 92.50 94 GLY A C 1
ATOM 744 O O . GLY A 1 94 ? 10.687 -5.678 14.970 1.00 92.50 94 GLY A O 1
ATOM 745 N N . ASN A 1 95 ? 12.773 -6.411 14.450 1.00 95.88 95 ASN A N 1
ATOM 746 C CA . ASN A 1 95 ? 12.913 -5.741 13.164 1.00 95.88 95 ASN A CA 1
ATOM 747 C C . ASN A 1 95 ? 12.725 -6.747 12.028 1.00 95.88 95 ASN A C 1
ATOM 749 O O . ASN A 1 95 ? 13.319 -7.827 12.025 1.00 95.88 95 ASN A O 1
ATOM 753 N N . PHE A 1 96 ? 11.912 -6.365 11.056 1.00 96.69 96 PHE A N 1
ATOM 754 C CA . PHE A 1 96 ? 11.474 -7.199 9.951 1.00 96.69 96 PHE A CA 1
ATOM 755 C C . PHE A 1 96 ? 11.636 -6.444 8.647 1.00 96.69 96 PHE A C 1
ATOM 757 O O . PHE A 1 96 ? 11.514 -5.220 8.600 1.00 96.69 96 PHE A O 1
ATOM 764 N N . SER A 1 97 ? 11.884 -7.182 7.575 1.00 97.69 97 SER A N 1
ATOM 765 C CA . SER A 1 97 ? 12.051 -6.582 6.265 1.00 97.69 97 SER A CA 1
ATOM 766 C C . SER A 1 97 ? 11.620 -7.513 5.150 1.00 97.69 97 SER A C 1
ATOM 768 O O . SER A 1 97 ? 11.702 -8.739 5.259 1.00 97.69 97 SER A O 1
ATOM 770 N N . SER A 1 98 ? 11.180 -6.901 4.059 1.00 98.44 98 SER A N 1
ATOM 771 C CA . SER A 1 98 ? 10.845 -7.603 2.826 1.00 98.44 98 SER A CA 1
ATOM 772 C C . SER A 1 98 ? 11.394 -6.844 1.632 1.00 98.44 98 SER A C 1
ATOM 774 O O . SER A 1 98 ? 11.492 -5.615 1.647 1.00 98.44 98 SER A O 1
ATOM 776 N N . ARG A 1 99 ? 11.765 -7.579 0.590 1.00 98.75 99 ARG A N 1
ATOM 777 C CA . ARG A 1 99 ? 12.255 -7.041 -0.673 1.00 98.75 99 ARG A CA 1
ATOM 778 C C . ARG A 1 99 ? 11.677 -7.846 -1.824 1.00 98.75 99 ARG A C 1
ATOM 780 O O . ARG A 1 99 ? 11.663 -9.074 -1.797 1.00 98.75 99 ARG A O 1
ATOM 787 N N . THR A 1 100 ? 11.210 -7.144 -2.842 1.00 98.88 100 THR A N 1
ATOM 788 C CA . THR A 1 100 ? 10.771 -7.727 -4.110 1.00 98.88 100 THR A CA 1
ATOM 789 C C . THR A 1 100 ? 11.373 -6.917 -5.234 1.00 98.88 100 THR A C 1
ATOM 791 O O . THR A 1 100 ? 11.140 -5.715 -5.304 1.00 98.88 100 THR A O 1
ATOM 794 N N . GLU A 1 101 ? 12.175 -7.545 -6.082 1.00 98.81 101 GLU A N 1
ATOM 795 C CA . GLU A 1 101 ? 12.973 -6.836 -7.080 1.00 98.81 101 GLU A CA 1
ATOM 796 C C . GLU A 1 101 ? 12.942 -7.557 -8.420 1.00 98.81 101 GLU A C 1
ATOM 798 O O . GLU A 1 101 ? 13.179 -8.758 -8.478 1.00 98.81 101 GLU A O 1
ATOM 803 N N . TRP A 1 102 ? 12.674 -6.823 -9.498 1.00 98.69 102 TRP A N 1
ATOM 804 C CA . TRP A 1 102 ? 12.705 -7.364 -10.853 1.00 98.69 102 TRP A CA 1
ATOM 805 C C . TRP A 1 102 ? 14.148 -7.535 -11.348 1.00 98.69 102 TRP A C 1
ATOM 807 O O . TRP A 1 102 ? 14.873 -6.554 -11.510 1.00 98.69 102 TRP A O 1
ATOM 817 N N . LYS A 1 103 ? 14.542 -8.770 -11.656 1.00 98.00 103 LYS A N 1
ATOM 818 C CA . LYS A 1 103 ? 15.844 -9.189 -12.193 1.00 98.00 103 LYS A CA 1
ATOM 819 C C . LYS A 1 103 ? 15.780 -9.463 -13.698 1.00 98.00 103 LYS A C 1
ATOM 821 O O . LYS A 1 103 ? 16.265 -10.475 -14.176 1.00 98.00 103 LYS A O 1
ATOM 826 N N . ASN A 1 104 ? 15.214 -8.527 -14.457 1.00 94.62 104 ASN A N 1
ATOM 827 C CA . ASN A 1 104 ? 15.048 -8.564 -15.921 1.00 94.62 104 ASN A CA 1
ATOM 828 C C . ASN A 1 104 ? 13.997 -9.546 -16.465 1.00 94.62 104 ASN A C 1
ATOM 830 O O . ASN A 1 104 ? 13.233 -9.126 -17.334 1.00 94.62 104 ASN A O 1
ATOM 834 N N . ASP A 1 105 ? 13.919 -10.776 -15.962 1.00 97.25 105 ASP A N 1
ATOM 835 C CA . ASP A 1 105 ? 12.994 -11.827 -16.427 1.00 97.25 105 ASP A CA 1
ATOM 836 C C . ASP A 1 105 ? 12.084 -12.402 -15.323 1.00 97.25 105 ASP A C 1
ATOM 838 O O . ASP A 1 105 ? 11.035 -12.977 -15.620 1.00 97.25 105 ASP A O 1
ATOM 842 N N . HIS A 1 106 ? 12.439 -12.212 -14.053 1.00 98.56 106 HIS A N 1
ATOM 843 C CA . HIS A 1 106 ? 11.629 -12.596 -12.898 1.00 98.56 106 HIS A CA 1
ATOM 844 C C . HIS A 1 106 ? 11.819 -11.629 -11.726 1.00 98.56 106 HIS A C 1
ATOM 846 O O . HIS A 1 106 ? 12.712 -10.785 -11.722 1.00 98.56 106 HIS A O 1
ATOM 852 N N . TYR A 1 107 ? 10.970 -11.743 -10.714 1.00 98.81 107 TYR A N 1
ATOM 853 C CA . TYR A 1 107 ? 11.156 -11.129 -9.411 1.00 98.81 107 TYR A CA 1
ATOM 854 C C . TYR A 1 107 ? 11.932 -12.057 -8.490 1.00 98.81 107 TYR A C 1
ATOM 856 O O . TYR A 1 107 ? 11.550 -13.214 -8.346 1.00 98.81 107 TYR A O 1
ATOM 864 N N . ASP A 1 108 ? 12.921 -11.516 -7.787 1.00 98.75 108 ASP A N 1
ATOM 865 C CA . ASP A 1 108 ? 13.419 -12.085 -6.539 1.00 98.75 108 ASP A CA 1
ATOM 866 C C . ASP A 1 108 ? 12.564 -11.564 -5.386 1.00 98.75 108 ASP A C 1
ATOM 868 O O . ASP A 1 108 ? 12.481 -10.350 -5.170 1.00 98.75 108 ASP A O 1
ATOM 872 N N . ILE A 1 109 ? 11.945 -12.470 -4.629 1.00 98.75 109 ILE A N 1
ATOM 873 C CA . ILE A 1 109 ? 11.105 -12.130 -3.481 1.00 98.75 109 ILE A CA 1
ATOM 874 C C . ILE A 1 109 ? 11.705 -12.733 -2.218 1.00 98.75 109 ILE A C 1
ATOM 876 O O . ILE A 1 109 ? 11.907 -13.943 -2.126 1.00 98.75 109 ILE A O 1
ATOM 880 N N . VAL A 1 110 ? 11.937 -11.888 -1.216 1.00 98.62 110 VAL A N 1
ATOM 881 C CA . VAL A 1 110 ? 12.345 -12.290 0.131 1.00 98.62 110 VAL A CA 1
ATOM 882 C C . VAL A 1 110 ? 11.505 -11.517 1.136 1.00 98.62 110 VAL A C 1
ATOM 884 O O . VAL A 1 110 ? 11.530 -10.291 1.141 1.00 98.62 110 VAL A O 1
ATOM 88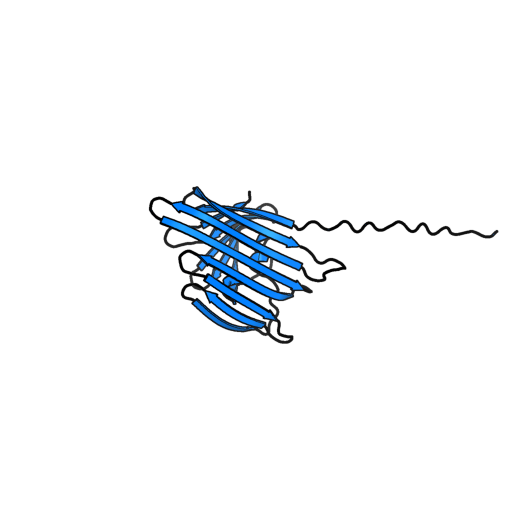7 N N . ALA A 1 111 ? 10.793 -12.216 2.011 1.00 97.94 111 ALA A N 1
ATOM 888 C CA . ALA A 1 111 ? 10.070 -11.614 3.123 1.00 97.94 111 ALA A CA 1
ATOM 889 C C . ALA A 1 111 ? 10.498 -12.269 4.436 1.00 97.94 111 ALA A C 1
ATOM 891 O O . ALA A 1 111 ? 10.423 -13.488 4.592 1.00 97.94 111 ALA A O 1
ATOM 892 N N . ASN A 1 112 ? 10.949 -11.455 5.386 1.00 96.56 112 ASN A N 1
ATOM 893 C CA . ASN A 1 112 ? 11.322 -11.869 6.730 1.00 96.56 112 ASN A CA 1
ATOM 894 C C . ASN A 1 112 ? 10.503 -11.064 7.738 1.00 96.56 112 ASN A C 1
ATOM 896 O O . ASN A 1 112 ? 10.830 -9.925 8.065 1.00 96.56 112 ASN A O 1
ATOM 900 N N . GLN A 1 113 ? 9.426 -11.672 8.216 1.00 91.00 113 GLN A N 1
ATOM 901 C CA . GLN A 1 113 ? 8.423 -11.072 9.080 1.00 91.00 113 GLN A CA 1
ATOM 902 C C . GLN A 1 113 ? 8.330 -11.784 10.426 1.00 91.00 113 GLN A C 1
ATOM 904 O O . GLN A 1 113 ? 8.876 -12.872 10.632 1.00 91.00 113 GLN A O 1
ATOM 909 N N . TYR A 1 114 ? 7.541 -11.208 11.332 1.00 88.12 114 TYR A N 1
ATOM 910 C CA . TYR A 1 114 ? 7.217 -11.862 12.588 1.00 88.12 114 TYR A CA 1
ATOM 911 C C . TYR A 1 114 ? 6.546 -13.217 12.336 1.00 88.12 114 TYR A C 1
ATOM 913 O O . TYR A 1 114 ? 5.443 -13.286 11.794 1.00 88.12 114 TYR A O 1
ATOM 921 N N . LYS A 1 115 ? 7.229 -14.296 12.740 1.00 89.50 115 LYS A N 1
ATOM 922 C CA . LYS A 1 115 ? 6.788 -15.695 12.584 1.00 89.50 115 LYS A CA 1
ATOM 923 C C . LYS A 1 115 ? 6.491 -16.125 11.138 1.00 89.50 115 LYS A C 1
ATOM 925 O O . LYS A 1 115 ? 5.843 -17.147 10.936 1.00 89.50 115 LYS A O 1
ATOM 930 N N . TYR A 1 116 ? 6.974 -15.392 10.136 1.00 92.12 116 TYR A N 1
ATOM 931 C CA . TYR A 1 116 ? 6.779 -15.734 8.729 1.00 92.12 116 TYR A CA 1
ATOM 932 C C . TYR A 1 116 ? 8.041 -15.424 7.927 1.00 92.12 116 TYR A C 1
ATOM 934 O O . TYR A 1 116 ? 8.552 -14.308 7.952 1.00 92.12 116 TYR A O 1
ATOM 942 N N . LYS A 1 117 ? 8.549 -16.426 7.209 1.00 95.50 117 LYS A N 1
ATOM 943 C CA . LYS A 1 117 ? 9.668 -16.287 6.278 1.00 95.50 117 LYS A CA 1
ATOM 944 C C . LYS A 1 117 ? 9.247 -16.851 4.936 1.00 95.50 117 LYS A C 1
ATOM 946 O O . LYS A 1 117 ? 8.680 -17.938 4.882 1.00 95.50 117 LYS A O 1
ATOM 951 N N . TYR A 1 118 ? 9.547 -16.124 3.874 1.00 96.62 118 TYR A N 1
ATOM 952 C CA . TYR A 1 118 ? 9.185 -16.510 2.522 1.00 96.62 118 TYR A CA 1
ATOM 953 C C . TYR A 1 118 ? 10.280 -16.117 1.544 1.00 96.62 118 TYR A C 1
ATOM 955 O O . TYR A 1 118 ? 10.887 -15.050 1.661 1.00 96.62 118 TYR A O 1
ATOM 963 N N . LYS A 1 119 ? 10.535 -17.005 0.588 1.00 98.19 119 LYS A N 1
ATOM 964 C CA . LYS A 1 119 ? 11.445 -16.776 -0.524 1.00 98.19 119 LYS A CA 1
ATOM 965 C C . LYS A 1 119 ? 10.864 -17.445 -1.757 1.00 98.19 119 LYS A C 1
ATOM 967 O O . LYS A 1 119 ? 10.537 -18.627 -1.699 1.00 98.19 119 LYS A O 1
ATOM 972 N N . ALA A 1 120 ? 10.745 -16.698 -2.845 1.00 98.00 120 ALA A N 1
ATOM 973 C CA . ALA A 1 120 ? 10.193 -17.204 -4.093 1.00 98.00 120 ALA A CA 1
ATOM 974 C C . ALA A 1 120 ? 10.671 -16.381 -5.286 1.00 98.00 120 ALA A C 1
ATOM 976 O O . ALA A 1 120 ? 11.296 -15.329 -5.126 1.00 98.00 120 ALA A O 1
ATOM 977 N N . THR A 1 121 ? 10.319 -16.867 -6.471 1.00 98.25 121 THR A N 1
ATOM 978 C CA . THR A 1 121 ? 10.409 -16.121 -7.719 1.00 98.25 121 THR A CA 1
ATOM 979 C C . THR A 1 121 ? 9.027 -15.976 -8.354 1.00 98.25 121 THR A C 1
ATOM 981 O O . THR A 1 121 ? 8.150 -16.816 -8.160 1.00 98.25 121 THR A O 1
ATOM 984 N N . GLU A 1 122 ? 8.813 -14.894 -9.100 1.00 98.00 122 GLU A N 1
ATOM 985 C CA . GLU A 1 122 ? 7.585 -14.653 -9.872 1.00 98.00 122 GLU A CA 1
ATOM 986 C C . GLU A 1 122 ? 7.974 -14.097 -11.242 1.00 98.00 122 GLU A C 1
ATOM 988 O O . GLU A 1 122 ? 8.708 -13.122 -11.337 1.00 98.00 122 GLU A O 1
ATOM 993 N N . THR A 1 123 ? 7.500 -14.708 -12.318 1.00 97.81 123 THR A N 1
ATOM 994 C CA . THR A 1 123 ? 7.833 -14.287 -13.691 1.00 97.81 123 THR A CA 1
ATOM 995 C C . THR A 1 123 ? 6.806 -13.308 -14.250 1.00 97.81 123 THR A C 1
ATOM 997 O O . THR A 1 123 ? 7.086 -12.559 -15.187 1.00 97.81 123 THR A O 1
ATOM 1000 N N . LYS A 1 124 ? 5.600 -13.269 -13.676 1.00 97.81 124 LYS A N 1
ATOM 1001 C CA . LYS A 1 124 ? 4.533 -12.373 -14.117 1.00 97.81 124 LYS A CA 1
ATOM 1002 C C . LYS A 1 124 ? 4.751 -10.964 -13.561 1.00 97.81 124 LYS A C 1
ATOM 1004 O O . LYS A 1 124 ? 4.978 -10.811 -12.363 1.00 97.81 124 LYS A O 1
ATOM 1009 N N . PRO A 1 125 ? 4.583 -9.910 -14.381 1.00 97.56 125 PRO A N 1
ATOM 1010 C CA . PRO A 1 125 ? 4.657 -8.533 -13.906 1.00 97.56 125 PRO A CA 1
ATOM 1011 C C . PRO A 1 125 ? 3.713 -8.264 -12.726 1.00 97.56 125 PRO A C 1
ATOM 1013 O O . PRO A 1 125 ? 2.506 -8.512 -12.808 1.00 97.56 125 PRO A O 1
ATOM 1016 N N . ILE A 1 126 ? 4.254 -7.686 -11.653 1.00 98.62 126 ILE A N 1
ATOM 1017 C CA . ILE A 1 126 ? 3.464 -7.138 -10.551 1.00 98.62 126 ILE A CA 1
ATOM 1018 C C . ILE A 1 126 ? 3.040 -5.728 -10.965 1.00 98.62 126 ILE A C 1
ATOM 1020 O O . ILE A 1 126 ? 3.886 -4.858 -11.166 1.00 98.62 126 ILE A O 1
ATOM 1024 N N . ARG A 1 127 ? 1.734 -5.512 -11.152 1.00 97.69 127 ARG A N 1
ATOM 1025 C CA . ARG A 1 127 ? 1.186 -4.259 -11.713 1.00 97.69 127 ARG A CA 1
ATOM 1026 C C . ARG A 1 127 ? 0.390 -3.413 -10.725 1.00 97.69 127 ARG A C 1
ATOM 1028 O O . ARG A 1 127 ? 0.109 -2.260 -11.024 1.00 97.69 127 ARG A O 1
ATOM 1035 N N . TYR A 1 128 ? 0.012 -3.995 -9.593 1.00 98.31 128 TYR A N 1
ATOM 1036 C CA . TYR A 1 128 ? -0.846 -3.362 -8.604 1.00 98.31 128 TYR A CA 1
ATOM 1037 C C . TYR A 1 128 ? -0.472 -3.864 -7.210 1.00 98.31 128 TYR A C 1
ATOM 1039 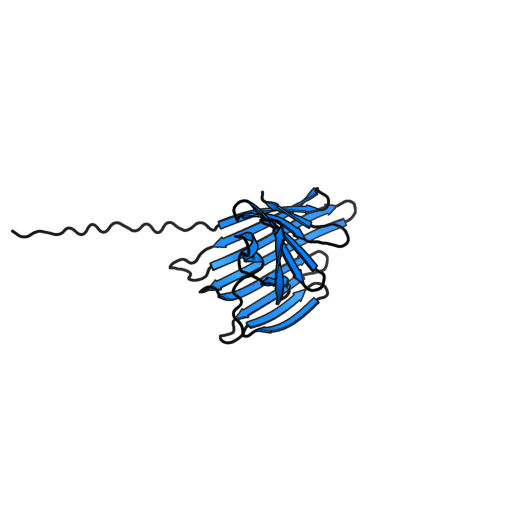O O . TYR A 1 128 ? -0.360 -5.073 -6.983 1.00 98.31 128 TYR A O 1
ATOM 1047 N N . THR A 1 129 ? -0.244 -2.933 -6.297 1.00 98.56 129 THR A N 1
ATOM 1048 C CA . THR A 1 129 ? 0.245 -3.160 -4.934 1.00 98.56 129 THR A CA 1
ATOM 1049 C C . THR A 1 129 ? -0.808 -2.754 -3.904 1.00 98.56 129 THR A C 1
ATOM 1051 O O . THR A 1 129 ? -1.753 -2.031 -4.222 1.00 98.56 129 THR A O 1
ATOM 1054 N N . VAL A 1 130 ? -0.669 -3.189 -2.649 1.00 98.19 130 VAL A N 1
ATOM 1055 C CA . VAL A 1 130 ? -1.551 -2.700 -1.575 1.00 98.19 130 VAL A CA 1
ATOM 1056 C C . VAL A 1 130 ? -1.370 -1.197 -1.367 1.00 98.19 130 VAL A C 1
ATOM 1058 O O . VAL A 1 130 ? -2.344 -0.504 -1.078 1.00 98.19 130 VAL A O 1
ATOM 1061 N N . THR A 1 131 ? -0.165 -0.659 -1.566 1.00 98.25 131 THR A N 1
ATOM 1062 C CA . THR A 1 131 ? 0.061 0.791 -1.505 1.00 98.25 131 THR A CA 1
ATOM 1063 C C . THR A 1 131 ? -0.767 1.549 -2.551 1.00 98.25 131 THR A C 1
ATOM 1065 O O . THR A 1 131 ? -1.280 2.625 -2.249 1.00 98.25 131 THR A O 1
ATOM 1068 N N . ASP A 1 132 ? -0.996 0.986 -3.743 1.00 98.06 132 ASP A N 1
ATOM 1069 C CA . ASP A 1 132 ? -1.834 1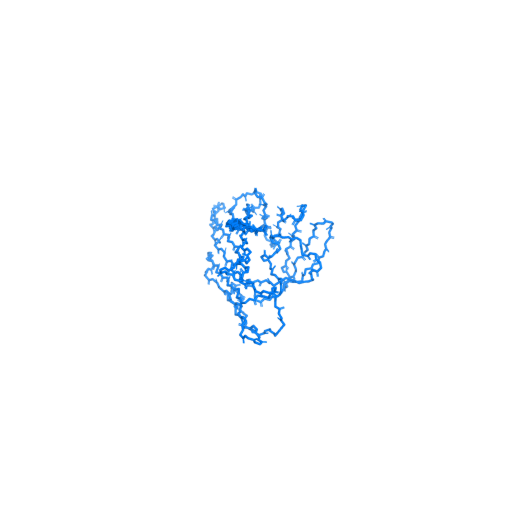.622 -4.776 1.00 98.06 132 ASP A CA 1
ATOM 1070 C C . ASP A 1 132 ? -3.292 1.803 -4.326 1.00 98.06 132 ASP A C 1
ATOM 1072 O O . ASP A 1 132 ? -3.935 2.793 -4.685 1.00 98.06 132 ASP A O 1
ATOM 1076 N N . MET A 1 133 ? -3.794 0.907 -3.467 1.00 98.25 133 MET A N 1
ATOM 1077 C CA . MET A 1 133 ? -5.146 0.983 -2.898 1.00 98.25 133 MET A CA 1
ATOM 1078 C C . MET A 1 133 ? -5.348 2.211 -1.999 1.00 98.25 133 MET A C 1
ATOM 1080 O O . MET A 1 133 ? -6.487 2.624 -1.775 1.00 98.25 133 MET A O 1
ATOM 1084 N N . PHE A 1 134 ? -4.270 2.829 -1.503 1.00 98.25 134 PHE A N 1
ATOM 1085 C CA . PHE A 1 134 ? -4.353 4.097 -0.775 1.00 98.25 134 PHE A CA 1
ATOM 1086 C C . PHE A 1 134 ? -4.631 5.274 -1.695 1.00 98.25 134 PHE A C 1
ATOM 1088 O O . PHE A 1 134 ? -5.129 6.285 -1.212 1.00 98.25 134 PHE A O 1
ATOM 1095 N N . PHE A 1 135 ? -4.360 5.152 -2.996 1.00 97.56 135 PHE A N 1
ATOM 1096 C CA . PHE A 1 135 ? -4.483 6.235 -3.968 1.00 97.56 135 PHE A CA 1
ATOM 1097 C C . PHE A 1 135 ? -5.690 6.117 -4.904 1.00 97.56 135 PHE A C 1
ATOM 1099 O O . PHE A 1 135 ? -5.981 7.052 -5.652 1.00 97.56 135 PHE A O 1
ATOM 1106 N N . GLY A 1 136 ? -6.430 5.015 -4.845 1.00 96.56 136 GLY A N 1
ATOM 1107 C CA . GLY A 1 136 ? -7.629 4.822 -5.651 1.00 96.56 136 GLY A CA 1
ATOM 1108 C C . GLY A 1 136 ? -8.318 3.500 -5.361 1.00 96.56 136 GLY A C 1
ATOM 1109 O O . GLY A 1 136 ? -7.744 2.613 -4.728 1.00 96.56 136 GLY A O 1
ATOM 1110 N N . GLU A 1 137 ? -9.551 3.373 -5.840 1.00 97.50 137 GLU A N 1
ATOM 1111 C CA . GLU A 1 137 ? -10.273 2.104 -5.807 1.00 97.50 137 GLU A CA 1
ATOM 1112 C C . GLU A 1 137 ? -9.557 1.036 -6.652 1.00 97.50 137 GLU A C 1
ATOM 1114 O O . GLU A 1 137 ? -9.044 1.343 -7.733 1.00 97.50 137 GLU A O 1
ATOM 1119 N N . PRO A 1 138 ? -9.548 -0.234 -6.214 1.00 97.00 138 PRO A N 1
ATOM 1120 C CA . PRO A 1 138 ? -8.962 -1.346 -6.959 1.00 97.00 138 PRO A CA 1
ATOM 1121 C C . PRO A 1 138 ? -9.898 -1.839 -8.081 1.00 97.00 138 PRO A C 1
ATOM 1123 O O . PRO A 1 138 ? -10.063 -3.042 -8.287 1.00 97.00 138 PRO A O 1
ATOM 1126 N N . THR A 1 139 ? -10.547 -0.929 -8.811 1.00 94.00 139 THR A N 1
ATOM 1127 C CA . THR A 1 139 ? -11.512 -1.272 -9.863 1.00 94.00 139 THR A CA 1
ATOM 1128 C C . THR A 1 139 ? -10.848 -2.123 -10.944 1.00 94.00 139 THR A C 1
ATOM 1130 O O . THR A 1 139 ? -9.823 -1.751 -11.514 1.00 94.00 139 THR A O 1
ATOM 1133 N N . GLY A 1 140 ? -11.427 -3.294 -11.218 1.00 92.94 140 GLY A N 1
ATOM 1134 C CA . GLY A 1 140 ? -10.877 -4.260 -12.174 1.00 92.94 140 GLY A CA 1
ATOM 1135 C C . GLY A 1 140 ? -9.655 -5.042 -11.673 1.00 92.94 140 GLY A C 1
ATOM 1136 O O . GLY A 1 140 ? -9.140 -5.878 -12.412 1.00 92.94 140 GLY A O 1
ATOM 1137 N N . GLN A 1 141 ? -9.204 -4.822 -10.434 1.00 96.12 141 GLN A N 1
ATOM 1138 C CA . GLN A 1 141 ? -8.115 -5.580 -9.818 1.00 96.12 141 GLN A CA 1
ATOM 1139 C C . GLN A 1 141 ? -8.691 -6.708 -8.957 1.00 96.12 141 GLN A C 1
ATOM 1141 O O . GLN A 1 141 ? -9.438 -6.470 -8.011 1.00 96.12 141 GLN A O 1
ATOM 1146 N N . ASN A 1 142 ? -8.322 -7.952 -9.261 1.00 96.62 142 ASN A N 1
ATOM 1147 C CA . ASN A 1 142 ? -8.705 -9.129 -8.469 1.00 96.62 142 ASN A CA 1
ATOM 1148 C C . ASN A 1 142 ? -7.624 -9.557 -7.463 1.00 96.62 142 ASN A C 1
ATOM 1150 O O . ASN A 1 142 ? -7.828 -10.483 -6.675 1.00 96.62 142 ASN A O 1
ATOM 1154 N N . ARG A 1 143 ? -6.462 -8.902 -7.498 1.00 97.62 143 ARG A N 1
ATOM 1155 C CA . ARG A 1 143 ? -5.352 -9.131 -6.580 1.00 97.62 143 ARG A CA 1
ATOM 1156 C C . ARG A 1 143 ? -4.528 -7.865 -6.398 1.00 97.62 143 ARG A C 1
ATOM 1158 O O . ARG A 1 143 ? -4.396 -7.075 -7.329 1.00 97.62 143 ARG A O 1
ATOM 1165 N N . ALA A 1 144 ? -3.932 -7.716 -5.225 1.00 98.38 144 ALA A N 1
ATOM 1166 C CA . ALA A 1 144 ? -2.982 -6.653 -4.922 1.00 98.38 144 ALA A CA 1
ATOM 1167 C C . ALA A 1 144 ? -1.747 -7.271 -4.276 1.00 98.38 144 ALA A C 1
ATOM 1169 O O . ALA A 1 144 ? -1.866 -8.124 -3.394 1.00 98.38 144 ALA A O 1
ATOM 1170 N N . PHE A 1 145 ? -0.563 -6.878 -4.736 1.00 98.56 145 PHE A N 1
ATOM 1171 C CA . PHE A 1 145 ? 0.682 -7.372 -4.166 1.00 98.56 145 PHE A CA 1
ATOM 1172 C C . PHE A 1 145 ? 0.867 -6.808 -2.760 1.00 98.56 145 PHE A C 1
ATOM 1174 O O . PHE A 1 145 ? 0.969 -5.596 -2.583 1.00 98.56 145 PHE A O 1
ATOM 1181 N N . ALA A 1 146 ? 0.873 -7.697 -1.775 1.00 97.56 146 ALA A N 1
ATOM 1182 C CA . ALA A 1 146 ? 1.056 -7.406 -0.370 1.00 97.56 146 ALA A CA 1
ATOM 1183 C C . ALA A 1 146 ? 2.554 -7.375 -0.061 1.00 97.56 146 ALA A C 1
ATOM 1185 O O . ALA A 1 146 ? 3.173 -8.388 0.278 1.00 97.56 146 ALA A O 1
ATOM 1186 N N . GLU A 1 147 ? 3.131 -6.184 -0.168 1.00 98.31 147 GLU A N 1
ATOM 1187 C CA . GLU A 1 147 ? 4.568 -5.914 -0.123 1.00 98.31 147 GLU A CA 1
ATOM 1188 C C . GLU A 1 147 ? 5.229 -6.486 1.128 1.00 98.31 147 GLU A C 1
ATOM 1190 O O . GLU A 1 147 ? 6.340 -7.010 1.065 1.00 98.31 147 GLU A O 1
ATOM 1195 N N . TYR A 1 148 ? 4.527 -6.432 2.269 1.00 96.31 148 TYR A N 1
ATOM 1196 C CA . TYR A 1 148 ? 5.018 -7.034 3.502 1.00 96.31 148 TYR A CA 1
ATOM 1197 C C . TYR A 1 148 ? 5.252 -8.532 3.299 1.00 96.31 148 TYR A C 1
ATOM 1199 O O . TYR A 1 148 ? 6.323 -9.014 3.659 1.00 96.31 148 TYR A O 1
ATOM 1207 N N . PHE A 1 149 ? 4.283 -9.276 2.754 1.00 96.44 149 PHE A N 1
ATOM 1208 C CA . PHE A 1 149 ? 4.294 -10.748 2.671 1.00 96.44 149 PHE A CA 1
ATOM 1209 C C . PHE A 1 149 ? 5.083 -11.302 1.487 1.00 96.44 149 PHE A C 1
ATOM 1211 O O . PHE A 1 149 ? 5.413 -12.489 1.494 1.00 96.44 149 PHE A O 1
ATOM 1218 N N . GLY A 1 150 ? 5.405 -10.457 0.505 1.00 97.19 150 GLY A N 1
ATOM 1219 C CA . GLY A 1 150 ? 6.012 -10.906 -0.744 1.00 97.19 150 GLY A CA 1
ATOM 1220 C C . GLY A 1 150 ? 5.048 -11.749 -1.585 1.00 97.19 150 GLY A C 1
ATOM 1221 O O . GLY A 1 150 ? 5.473 -12.638 -2.310 1.00 97.19 150 GLY A O 1
ATOM 1222 N N . ASP A 1 151 ? 3.744 -11.531 -1.445 1.00 96.44 151 ASP A N 1
ATOM 1223 C CA . ASP A 1 151 ? 2.705 -12.366 -2.047 1.00 96.44 151 ASP A CA 1
ATOM 1224 C C . ASP A 1 151 ? 1.427 -11.539 -2.249 1.00 96.44 151 ASP A C 1
ATOM 1226 O O . ASP A 1 151 ? 1.393 -10.364 -1.894 1.00 96.44 151 ASP A O 1
ATOM 1230 N N . PHE A 1 152 ? 0.371 -12.099 -2.829 1.00 97.75 152 PHE A N 1
ATOM 1231 C CA . PHE A 1 152 ? -0.833 -11.361 -3.191 1.00 97.75 152 PHE A CA 1
ATOM 1232 C C . PHE A 1 152 ? -1.970 -11.539 -2.185 1.00 97.75 152 PHE A C 1
ATOM 1234 O O . PHE A 1 152 ? -2.289 -12.645 -1.754 1.00 97.75 152 PHE A O 1
ATOM 1241 N N . PHE A 1 153 ? -2.662 -10.441 -1.888 1.00 98.06 153 PHE A N 1
ATOM 1242 C CA . PHE A 1 153 ? -4.045 -10.520 -1.437 1.00 98.06 153 PHE A CA 1
ATOM 1243 C C . PHE A 1 153 ? -4.956 -10.810 -2.625 1.00 98.06 153 PHE A C 1
ATOM 1245 O O . PHE A 1 153 ? -4.783 -10.225 -3.697 1.00 98.06 153 PHE A O 1
ATOM 1252 N N . VAL A 1 154 ? -5.978 -11.638 -2.411 1.00 98.00 154 VAL A N 1
ATOM 1253 C CA . VAL A 1 154 ? -7.146 -11.675 -3.297 1.00 98.00 154 VAL A CA 1
ATOM 1254 C C . VAL A 1 154 ? -8.017 -10.473 -2.962 1.00 98.00 154 VAL A C 1
ATOM 1256 O O . VAL A 1 154 ? -8.408 -10.309 -1.807 1.00 98.00 154 VAL A O 1
ATOM 1259 N N . VAL A 1 155 ? -8.330 -9.651 -3.961 1.00 97.94 155 VAL A N 1
ATOM 1260 C CA . VAL A 1 155 ? -9.179 -8.465 -3.812 1.00 97.94 155 VAL A CA 1
ATOM 1261 C C . VAL A 1 155 ? -10.563 -8.775 -4.365 1.00 97.94 155 VAL A C 1
ATOM 1263 O O . VAL A 1 155 ? -10.702 -9.209 -5.508 1.00 97.94 155 VAL A O 1
ATOM 1266 N N . LYS A 1 156 ? -11.595 -8.574 -3.545 1.00 96.25 156 LYS A N 1
ATOM 1267 C CA . LYS A 1 156 ? -12.994 -8.816 -3.907 1.00 96.25 156 LYS A CA 1
ATOM 1268 C C . LYS A 1 156 ? -13.833 -7.564 -3.662 1.00 96.2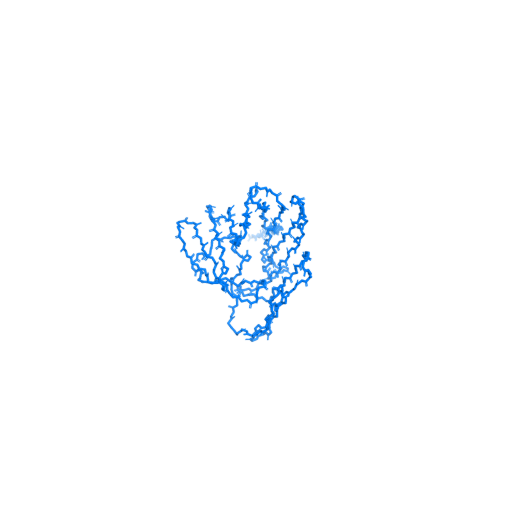5 156 LYS A C 1
ATOM 1270 O O . LYS A 1 156 ? -13.693 -6.958 -2.598 1.00 96.25 156 LYS A O 1
ATOM 1275 N N . PRO A 1 157 ? -14.724 -7.182 -4.590 1.00 94.75 157 PRO A N 1
ATOM 1276 C CA . PRO A 1 157 ? -15.717 -6.157 -4.305 1.00 94.75 157 PRO A CA 1
ATOM 1277 C C . PRO A 1 157 ? -16.695 -6.661 -3.234 1.00 94.75 157 PRO A C 1
ATOM 1279 O O . PRO A 1 157 ? -17.057 -7.838 -3.207 1.00 94.75 157 PRO A O 1
ATOM 1282 N N . GLY A 1 158 ? -17.101 -5.764 -2.341 1.00 88.69 158 GLY A N 1
ATOM 1283 C CA . GLY A 1 158 ? -18.134 -5.990 -1.337 1.00 88.69 158 GLY A CA 1
ATOM 1284 C C . GLY A 1 158 ? -19.379 -5.156 -1.638 1.00 88.69 158 GLY A C 1
ATOM 1285 O O . GLY A 1 158 ? -19.898 -5.156 -2.752 1.00 88.69 158 GLY A O 1
ATOM 1286 N N . LYS A 1 159 ? -19.864 -4.420 -0.631 1.00 91.50 159 LYS A N 1
ATOM 1287 C CA . LYS A 1 159 ? -20.883 -3.370 -0.820 1.00 91.50 159 LYS A CA 1
ATOM 1288 C C . LYS A 1 159 ? -20.335 -2.240 -1.717 1.00 91.50 159 LYS A C 1
ATOM 1290 O O . LYS A 1 159 ? -19.117 -2.146 -1.862 1.00 91.50 159 LYS A O 1
ATOM 1295 N N . PRO A 1 160 ? -21.188 -1.350 -2.265 1.00 93.88 160 PRO A N 1
ATOM 1296 C CA . PRO A 1 160 ? -20.720 -0.199 -3.038 1.00 93.88 160 PRO A CA 1
ATOM 1297 C C . PRO A 1 160 ? -19.595 0.565 -2.329 1.00 93.88 160 PRO A C 1
ATOM 1299 O O . PRO A 1 160 ? -19.693 0.844 -1.130 1.00 93.88 160 PRO A O 1
ATOM 1302 N N . ASN A 1 161 ? -18.529 0.864 -3.076 1.00 95.62 161 ASN A N 1
ATOM 1303 C CA . ASN A 1 161 ? -17.304 1.524 -2.611 1.00 95.62 161 ASN A CA 1
ATOM 1304 C C . ASN A 1 161 ? -16.570 0.785 -1.475 1.00 95.62 161 ASN A C 1
ATOM 1306 O O . ASN A 1 161 ? -15.842 1.402 -0.695 1.00 95.62 161 ASN A O 1
ATOM 1310 N N . ARG A 1 162 ? -16.765 -0.533 -1.340 1.00 97.62 162 ARG A N 1
ATOM 1311 C CA . ARG A 1 162 ? -16.064 -1.370 -0.360 1.00 97.62 162 ARG A CA 1
ATOM 1312 C C . ARG A 1 162 ? -15.399 -2.559 -1.024 1.00 97.62 162 ARG A C 1
ATOM 1314 O O . ARG A 1 162 ? -15.997 -3.219 -1.869 1.00 97.62 162 ARG A O 1
ATOM 1321 N N . TYR A 1 163 ? -14.194 -2.873 -0.571 1.00 97.94 163 TYR A N 1
ATOM 1322 C CA . TYR A 1 163 ? -13.398 -3.978 -1.085 1.00 97.94 163 TYR A CA 1
ATOM 1323 C C . TYR A 1 163 ? -12.797 -4.769 0.069 1.00 97.94 163 TYR A C 1
ATOM 1325 O O . TYR A 1 163 ? -12.396 -4.197 1.080 1.00 97.94 163 TYR A O 1
ATOM 1333 N N . GLN A 1 164 ? -12.728 -6.083 -0.088 1.00 97.31 164 GLN A N 1
ATOM 1334 C CA . GLN A 1 164 ? -12.061 -6.983 0.844 1.00 97.31 164 GLN A CA 1
ATOM 1335 C C . GLN A 1 164 ? -10.750 -7.464 0.234 1.00 97.31 164 GLN A C 1
ATOM 1337 O O . GLN A 1 164 ? -10.730 -7.868 -0.929 1.00 97.31 164 GLN A O 1
ATOM 1342 N N . ALA A 1 165 ? -9.678 -7.457 1.018 1.00 97.31 165 ALA A N 1
ATOM 1343 C CA . ALA A 1 165 ? -8.399 -8.063 0.670 1.00 97.31 165 ALA A CA 1
ATOM 1344 C C . ALA A 1 165 ? -8.136 -9.239 1.619 1.00 97.31 165 ALA A C 1
ATOM 1346 O O . ALA A 1 165 ? -8.114 -9.058 2.835 1.00 97.31 165 ALA A O 1
ATOM 1347 N N . ILE A 1 166 ? -7.986 -10.449 1.074 1.00 96.69 166 ILE A N 1
ATOM 1348 C CA . ILE A 1 166 ? -7.946 -11.693 1.861 1.00 96.69 166 ILE A CA 1
ATOM 1349 C C . ILE A 1 166 ? -6.701 -12.511 1.523 1.00 96.69 166 ILE A C 1
ATOM 1351 O O . ILE A 1 166 ? -6.379 -12.695 0.346 1.00 96.69 166 ILE A O 1
ATOM 1355 N N . ARG A 1 167 ? -6.001 -12.993 2.556 1.00 93.38 167 ARG A N 1
ATOM 1356 C CA . ARG A 1 167 ? -4.842 -13.894 2.443 1.00 93.38 167 ARG A CA 1
ATOM 1357 C C . ARG A 1 167 ? -4.632 -14.671 3.738 1.00 93.38 167 ARG A C 1
ATOM 1359 O O . ARG A 1 167 ? -4.472 -14.056 4.786 1.00 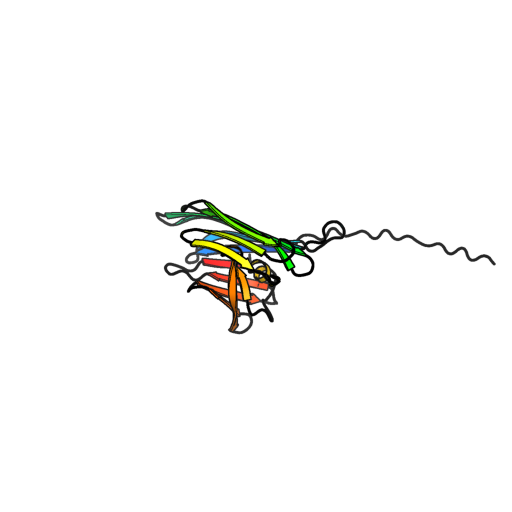93.38 167 ARG A O 1
ATOM 1366 N N . ASP A 1 168 ? -4.561 -15.998 3.670 1.00 89.56 168 ASP A N 1
ATOM 1367 C CA . ASP A 1 168 ? -4.207 -16.874 4.803 1.00 89.56 168 ASP A CA 1
ATOM 1368 C C . ASP A 1 168 ? -4.946 -16.532 6.111 1.00 89.56 168 ASP A C 1
ATOM 1370 O O . ASP A 1 168 ? -4.332 -16.330 7.161 1.00 89.56 168 ASP A O 1
ATOM 1374 N N . GLY A 1 169 ? -6.270 -16.364 6.035 1.00 86.88 169 GLY A N 1
ATOM 1375 C CA . GLY A 1 169 ? -7.110 -15.992 7.181 1.00 86.88 169 GLY A CA 1
ATOM 1376 C C . GLY A 1 169 ? -6.976 -14.536 7.653 1.00 86.88 169 GLY A C 1
ATOM 1377 O O . GLY A 1 169 ? -7.698 -14.129 8.560 1.00 86.88 169 GLY A O 1
ATOM 1378 N N . ARG A 1 170 ? -6.096 -13.731 7.043 1.00 90.44 170 ARG A N 1
ATOM 1379 C CA . ARG A 1 170 ? -6.073 -12.271 7.199 1.00 90.44 170 ARG A CA 1
ATOM 1380 C C . ARG A 1 170 ? -7.089 -11.654 6.260 1.00 90.44 170 ARG A C 1
ATOM 1382 O O . ARG A 1 170 ? -7.175 -12.039 5.094 1.00 90.44 170 ARG A O 1
ATOM 1389 N N . GLU A 1 171 ? -7.814 -10.678 6.774 1.00 94.69 171 GLU A N 1
ATOM 1390 C CA . GLU A 1 171 ? -8.825 -9.952 6.027 1.00 94.69 171 GLU A CA 1
ATOM 1391 C C . GLU A 1 171 ? -8.744 -8.471 6.376 1.00 94.69 171 GLU A C 1
ATOM 1393 O O . GLU A 1 171 ? -8.803 -8.084 7.546 1.00 94.69 171 GLU A O 1
ATOM 1398 N N . ASP A 1 172 ? -8.658 -7.663 5.330 1.00 96.31 172 ASP A N 1
ATOM 1399 C CA . ASP A 1 172 ? -8.708 -6.216 5.398 1.00 96.31 172 ASP A CA 1
ATOM 1400 C C . ASP A 1 172 ? -9.940 -5.727 4.620 1.00 96.31 172 ASP A C 1
ATOM 1402 O O . ASP A 1 172 ? -10.226 -6.219 3.528 1.00 96.31 172 ASP A O 1
ATOM 1406 N N . GLU A 1 173 ? -10.668 -4.748 5.159 1.00 97.62 173 GLU A N 1
ATOM 1407 C CA . GLU A 1 173 ? -11.754 -4.058 4.451 1.00 97.62 173 GLU A CA 1
ATOM 1408 C C . GLU A 1 173 ? -11.335 -2.624 4.125 1.00 97.62 173 GLU A C 1
ATOM 1410 O O . GLU A 1 173 ? -10.971 -1.858 5.014 1.00 97.62 173 GLU A O 1
ATOM 1415 N N . TYR A 1 174 ? -11.446 -2.245 2.858 1.00 98.38 174 TYR A N 1
ATOM 1416 C CA . TYR A 1 174 ? -11.173 -0.909 2.345 1.00 98.38 174 TYR A CA 1
ATOM 1417 C C . TYR A 1 174 ? -12.493 -0.239 1.980 1.00 98.38 174 TYR A C 1
ATOM 1419 O O . TYR A 1 174 ? -13.306 -0.821 1.263 1.00 98.38 174 TYR A O 1
ATOM 1427 N N . GLN A 1 175 ? -12.707 0.981 2.459 1.00 98.44 175 GLN A N 1
ATOM 1428 C CA . GLN A 1 175 ? -13.905 1.778 2.217 1.00 98.44 175 GLN A CA 1
ATOM 1429 C C . GLN A 1 175 ? -13.516 3.088 1.547 1.00 98.44 175 GLN A C 1
ATOM 1431 O O . GLN A 1 175 ? -12.656 3.821 2.047 1.00 98.44 175 GLN A O 1
ATOM 1436 N N . TYR A 1 176 ? -14.184 3.388 0.441 1.00 98.44 176 TYR A N 1
ATOM 1437 C CA . TYR A 1 176 ? -13.890 4.529 -0.406 1.00 98.44 176 TYR A CA 1
ATOM 1438 C C . TYR A 1 176 ? -15.057 5.515 -0.446 1.00 98.44 176 TYR A C 1
ATOM 1440 O O . TYR A 1 176 ? -16.225 5.145 -0.321 1.00 98.44 176 TYR A O 1
ATOM 1448 N N . GLN A 1 177 ? -14.726 6.784 -0.651 1.00 98.06 177 GLN A N 1
ATOM 1449 C CA . GLN A 1 177 ? -15.671 7.847 -0.960 1.00 98.06 177 GLN A CA 1
ATOM 1450 C C . GLN A 1 177 ? -15.080 8.682 -2.093 1.00 98.06 177 GLN A C 1
ATOM 1452 O O . GLN A 1 177 ? -13.948 9.145 -1.989 1.00 98.06 177 GLN A O 1
ATOM 1457 N N . ASN A 1 178 ? -15.826 8.850 -3.188 1.00 95.44 178 ASN A N 1
ATOM 1458 C CA . ASN A 1 178 ? -15.373 9.579 -4.380 1.00 95.44 178 ASN A CA 1
ATOM 1459 C C . ASN A 1 178 ? -14.004 9.088 -4.907 1.00 95.44 178 ASN A C 1
ATOM 1461 O O . ASN A 1 178 ? -13.140 9.892 -5.250 1.00 95.44 178 ASN A O 1
ATOM 1465 N N . GLY A 1 179 ? -13.769 7.769 -4.909 1.00 94.69 179 GLY A N 1
ATOM 1466 C CA . GLY A 1 179 ? -12.495 7.170 -5.323 1.00 94.69 179 GLY A CA 1
ATOM 1467 C C . GLY A 1 179 ? -11.343 7.302 -4.313 1.00 94.69 179 GLY A C 1
ATOM 1468 O O . GLY A 1 179 ? -10.255 6.776 -4.550 1.00 94.69 179 GLY A O 1
ATOM 1469 N N . GLN A 1 180 ? -11.547 7.971 -3.175 1.00 97.12 180 GLN A N 1
ATOM 1470 C CA . GLN A 1 180 ? -10.545 8.135 -2.123 1.00 97.12 180 GLN A CA 1
ATOM 1471 C C . GLN A 1 180 ? -10.758 7.125 -0.997 1.00 97.12 180 GLN A C 1
ATOM 1473 O O . GLN A 1 180 ? -11.872 6.966 -0.506 1.00 97.12 180 GLN A O 1
ATOM 1478 N N . LEU A 1 181 ? -9.686 6.462 -0.556 1.00 98.50 181 LEU A N 1
ATOM 1479 C CA . LEU A 1 181 ? -9.732 5.588 0.615 1.00 98.50 181 LEU A CA 1
ATOM 1480 C C . LEU A 1 181 ? -9.995 6.440 1.862 1.00 98.50 181 LEU A C 1
ATOM 1482 O O . LEU A 1 181 ? -9.145 7.253 2.227 1.00 98.50 181 LEU A O 1
ATOM 1486 N N . VAL A 1 182 ? -11.140 6.230 2.515 1.00 98.50 182 VAL A N 1
ATOM 1487 C CA . VAL A 1 182 ? -11.538 6.946 3.740 1.00 98.50 182 VAL A CA 1
ATOM 1488 C C . VAL A 1 182 ? -11.368 6.103 4.997 1.00 98.50 182 VAL A C 1
ATOM 1490 O O . VAL A 1 182 ? -11.156 6.638 6.086 1.00 98.50 182 VAL A O 1
ATOM 1493 N N . THR A 1 183 ? -11.473 4.779 4.886 1.00 98.44 183 THR A N 1
ATOM 1494 C CA . THR A 1 183 ? -11.298 3.866 6.020 1.00 98.44 183 THR A CA 1
ATOM 1495 C C . THR A 1 183 ? -10.723 2.537 5.554 1.00 98.44 183 THR A C 1
ATOM 1497 O O . THR A 1 183 ? -11.241 1.925 4.625 1.00 98.44 183 THR A O 1
ATOM 1500 N N . LEU A 1 184 ? -9.683 2.068 6.234 1.00 98.19 184 LEU A N 1
ATOM 1501 C CA . LEU A 1 184 ? -9.161 0.711 6.137 1.00 98.19 184 LEU A CA 1
ATOM 1502 C C . LEU A 1 184 ? -9.319 0.027 7.497 1.00 98.19 184 LEU A C 1
ATOM 1504 O O . LEU A 1 184 ? -8.853 0.528 8.515 1.00 98.19 184 LEU A O 1
ATOM 1508 N N . ILE A 1 185 ? -9.979 -1.123 7.515 1.00 97.44 185 ILE A N 1
ATOM 1509 C CA . ILE A 1 185 ? -10.176 -1.959 8.696 1.00 97.44 185 ILE A CA 1
ATOM 1510 C C . ILE A 1 185 ? -9.283 -3.183 8.549 1.00 97.44 185 ILE A C 1
ATOM 1512 O O . ILE A 1 185 ? -9.571 -4.050 7.730 1.00 97.44 185 ILE A O 1
ATOM 1516 N N . LYS A 1 186 ? -8.229 -3.280 9.359 1.00 94.69 186 LYS A N 1
ATOM 1517 C CA . LYS A 1 186 ? -7.421 -4.502 9.456 1.00 94.69 186 LYS A CA 1
ATOM 1518 C C . LYS A 1 186 ? -8.001 -5.394 10.540 1.00 94.69 186 LYS A C 1
ATOM 1520 O O . LYS A 1 186 ? -7.975 -5.015 11.719 1.00 94.69 186 LYS A O 1
ATOM 1525 N N . LYS A 1 187 ? -8.549 -6.555 10.165 1.00 90.81 187 LYS A N 1
ATOM 1526 C CA . LYS A 1 187 ? -9.154 -7.461 11.145 1.00 90.81 187 LYS A CA 1
ATOM 1527 C C . LYS A 1 187 ? -8.080 -8.109 12.009 1.00 90.81 187 LYS A C 1
ATOM 1529 O O . LYS A 1 187 ? -7.048 -8.567 11.521 1.00 90.81 187 LYS A O 1
ATOM 1534 N N . ASN A 1 188 ? -8.333 -8.155 13.310 1.00 85.12 188 ASN A N 1
ATOM 1535 C CA . ASN A 1 188 ? -7.443 -8.785 14.275 1.00 85.12 188 ASN A CA 1
ATOM 1536 C C . ASN A 1 188 ? -8.278 -9.516 15.340 1.00 85.12 188 ASN A C 1
ATOM 1538 O O . ASN A 1 188 ? -9.318 -8.987 15.735 1.00 85.12 188 ASN A O 1
ATOM 1542 N N . PRO A 1 189 ? -7.838 -10.692 15.830 1.00 81.44 189 PRO A N 1
ATOM 1543 C CA . PRO A 1 189 ? -8.592 -11.467 16.817 1.00 81.44 189 PRO A CA 1
ATOM 1544 C C . PRO A 1 189 ? -8.920 -10.716 18.115 1.00 81.44 189 PRO A C 1
ATOM 1546 O O . PRO A 1 189 ? -9.941 -11.002 18.732 1.00 81.44 189 PRO A O 1
ATOM 1549 N N . LEU A 1 190 ? -8.068 -9.774 18.539 1.00 81.94 190 LEU A N 1
ATOM 1550 C CA . LEU A 1 190 ? -8.280 -9.001 19.765 1.00 81.94 190 LEU A CA 1
ATOM 1551 C C . LEU A 1 190 ? -9.121 -7.750 19.496 1.00 81.94 190 LEU A C 1
ATOM 1553 O O . LEU A 1 190 ? -10.216 -7.592 20.037 1.00 81.94 190 LEU A O 1
ATOM 1557 N N . LYS A 1 191 ? -8.599 -6.845 18.662 1.00 87.00 191 LYS A N 1
ATOM 1558 C CA . LYS A 1 191 ? -9.259 -5.603 18.246 1.00 87.00 191 LYS A CA 1
ATOM 1559 C C . LYS A 1 191 ? -8.740 -5.160 16.890 1.00 87.00 191 LYS A C 1
ATOM 1561 O O . LYS A 1 191 ? -7.533 -5.112 16.677 1.00 87.00 191 LYS A O 1
ATOM 1566 N N . ASN A 1 192 ? -9.657 -4.777 16.009 1.00 91.50 192 ASN A N 1
ATOM 1567 C CA . ASN A 1 192 ? -9.310 -4.254 14.694 1.00 91.50 192 ASN A CA 1
ATOM 1568 C C . ASN A 1 192 ? -8.495 -2.964 14.810 1.00 91.50 192 ASN A C 1
ATOM 1570 O O . ASN A 1 192 ? -8.768 -2.123 15.670 1.00 91.50 192 ASN A O 1
ATOM 1574 N N . PHE A 1 193 ? -7.559 -2.798 13.881 1.00 91.88 193 PHE A N 1
ATOM 1575 C CA . PHE A 1 193 ? -6.926 -1.511 13.629 1.00 91.88 193 PHE A CA 1
ATOM 1576 C C . PHE A 1 193 ? -7.751 -0.787 12.571 1.00 91.88 193 PHE A C 1
ATOM 1578 O O . PHE A 1 193 ? -7.994 -1.335 11.492 1.00 91.88 193 PHE A O 1
ATOM 1585 N N . ILE A 1 194 ? -8.192 0.427 12.884 1.00 97.00 194 ILE A N 1
ATOM 1586 C CA . ILE A 1 194 ? -8.935 1.281 11.959 1.00 97.00 194 ILE A CA 1
ATOM 1587 C C . ILE A 1 194 ? -7.997 2.382 11.482 1.00 97.00 194 ILE A C 1
ATOM 1589 O O . ILE A 1 194 ? -7.446 3.125 12.282 1.00 97.00 194 ILE A O 1
ATOM 1593 N N . ILE A 1 195 ? -7.794 2.481 10.177 1.00 97.31 195 ILE A N 1
ATOM 1594 C CA . ILE A 1 195 ? -6.962 3.501 9.546 1.00 97.31 195 ILE A CA 1
ATOM 1595 C C . ILE A 1 195 ? -7.910 4.463 8.836 1.00 97.31 195 ILE A C 1
ATOM 1597 O O . ILE A 1 195 ? -8.546 4.083 7.853 1.00 97.31 195 ILE A O 1
ATOM 1601 N N . ARG A 1 196 ? -8.057 5.681 9.355 1.00 98.25 196 ARG A N 1
ATOM 1602 C CA . ARG A 1 196 ? -9.077 6.650 8.928 1.00 98.25 196 ARG A CA 1
ATOM 1603 C C . ARG A 1 196 ? -8.434 7.889 8.335 1.00 98.25 196 ARG A C 1
ATOM 1605 O O . ARG A 1 196 ? -7.482 8.398 8.911 1.00 98.25 196 ARG A O 1
ATOM 1612 N N . LEU A 1 197 ? -8.939 8.354 7.196 1.00 97.94 197 LEU A N 1
ATOM 1613 C CA . LEU A 1 197 ? -8.440 9.566 6.542 1.00 97.94 197 LEU A CA 1
ATOM 1614 C C . LEU A 1 197 ? -8.557 10.778 7.488 1.00 97.94 197 LEU A C 1
ATOM 1616 O O . LEU A 1 197 ? -9.571 10.909 8.176 1.00 97.94 197 LEU A O 1
ATOM 1620 N N . LEU A 1 198 ? -7.504 11.603 7.536 1.00 96.12 198 LEU A N 1
ATOM 1621 C CA . LEU A 1 198 ? -7.426 12.858 8.298 1.00 96.12 198 LEU A CA 1
ATOM 1622 C C . LEU A 1 198 ? -7.864 14.064 7.470 1.00 96.12 198 LEU A C 1
ATOM 1624 O O . LEU A 1 198 ? -7.560 14.076 6.255 1.00 96.12 198 LEU A O 1
#